Protein AF-A0A8J4IBC0-F1 (afdb_monomer)

InterPro domains:
  IPR013907 Sds3-like [PF08598] (15-135)
  IPR013907 Sds3-like [PTHR21964] (1-247)
  IPR013907 Sds3-like [SM01401] (14-182)

pLDDT: mean 79.48, std 21.67, range [31.12, 98.5]

Sequence (247 aa):
EMDDEDCERRRMECLDEMSNLEKQFTDLKDQLYKERLSQVDAKLQEVIAGKAPEYLEPLAALQENMQIRTKVAGIYRELCLESVKNKYECEIQASRQHCESEKLLLYDTVQSELEEKIRRLEEDRHSIDITSELWNDELQSRKKRKDPFSPDKKKPVFSLTFPRPYIVYMLQDLDILEDWTTIRKLIRFLNSSCFSSLDPSSFIFCSAIITTINHDEVWFKRPDGSKSKLYISQLQKGKYSIKHNHN

Foldseek 3Di:
DDDVVVVVVVVVVVVVVVVVVVVVVVVVVVVVVVVVVVVVVVQVVCVVVVNNCVPVVVVVVVVVVVVVVVVVVVVVVVVVVVVVVVVVVVVVVVVVVVVVVVVVVVVVVVVVVVVVVVVVVVVVVVVVVVVVVVVVVVVVPDDDDDDDDDDDDDDDDPPPPDPDPDPDPDDDPVVVVVVVVVVVVVVVVVVVDDDDDDDPPDPPDFDWAFDDDDPFKTWTAGPVRDIDIDGPVCVVVVVDDDDDDDD

Organism: Spheniscus mendiculus (NCBI:txid156760)

Structure (mmCIF, N/CA/C/O backbone):
data_AF-A0A8J4IBC0-F1
#
_entry.id   AF-A0A8J4IBC0-F1
#
loop_
_atom_site.group_PDB
_atom_site.id
_atom_site.type_symbol
_atom_site.label_atom_id
_atom_site.label_alt_id
_atom_site.label_comp_id
_atom_site.label_asym_id
_atom_site.label_entity_id
_atom_site.label_seq_id
_atom_site.pdbx_PDB_ins_code
_atom_site.Cartn_x
_atom_site.Cartn_y
_atom_site.Cartn_z
_atom_site.occupancy
_atom_site.B_iso_or_equiv
_atom_site.auth_seq_id
_atom_site.auth_comp_id
_atom_site.auth_asym_id
_atom_site.auth_atom_id
_atom_site.pdbx_PDB_model_num
ATOM 1 N N . GLU A 1 1 ? -30.868 -13.276 90.275 1.00 55.88 1 GLU A N 1
ATOM 2 C CA . GLU A 1 1 ? -31.193 -14.018 89.042 1.00 55.88 1 GLU A CA 1
ATOM 3 C C . GLU A 1 1 ? -31.593 -13.003 87.990 1.00 55.88 1 GLU A C 1
ATOM 5 O O . GLU A 1 1 ? -32.222 -12.020 88.364 1.00 55.88 1 GLU A O 1
ATOM 10 N N . MET A 1 2 ? -31.137 -13.156 86.743 1.00 60.06 2 MET A N 1
ATOM 11 C CA . MET A 1 2 ? -31.718 -12.380 85.640 1.00 60.06 2 MET A CA 1
ATOM 12 C C . MET A 1 2 ? -33.166 -12.835 85.494 1.00 60.06 2 MET A C 1
ATOM 14 O O . MET A 1 2 ? -33.419 -14.036 85.558 1.00 60.06 2 MET A O 1
ATOM 18 N N . ASP A 1 3 ? -34.077 -11.885 85.354 1.00 82.44 3 ASP A N 1
ATOM 19 C CA . ASP A 1 3 ? -35.487 -12.176 85.135 1.00 82.44 3 ASP A CA 1
ATOM 20 C C . ASP A 1 3 ? -35.705 -12.628 83.671 1.00 82.44 3 ASP A C 1
ATOM 22 O O . ASP A 1 3 ? -34.927 -12.282 82.774 1.00 82.44 3 ASP A O 1
ATOM 26 N N . ASP A 1 4 ? -36.704 -13.477 83.438 1.00 84.06 4 ASP A N 1
ATOM 27 C CA . ASP A 1 4 ? -36.997 -14.059 82.124 1.00 84.06 4 ASP A CA 1
ATOM 28 C C . ASP A 1 4 ? -37.343 -12.990 81.060 1.00 84.06 4 ASP A C 1
ATOM 30 O O . ASP A 1 4 ? -36.998 -13.154 79.886 1.00 84.06 4 ASP A O 1
ATOM 34 N N . GLU A 1 5 ? -37.917 -11.849 81.455 1.00 85.62 5 GLU A N 1
ATOM 35 C CA . GLU A 1 5 ? -38.194 -10.697 80.587 1.00 85.62 5 GLU A CA 1
ATOM 36 C C . GLU A 1 5 ? -36.909 -10.069 80.029 1.00 85.62 5 GLU A C 1
ATOM 38 O O . GLU A 1 5 ? -36.875 -9.661 78.866 1.00 85.62 5 GLU A O 1
ATOM 43 N N . ASP A 1 6 ? -35.824 -10.014 80.812 1.00 89.00 6 ASP A N 1
ATOM 44 C CA . ASP A 1 6 ? -34.513 -9.539 80.341 1.00 89.00 6 ASP A CA 1
ATOM 45 C C . ASP A 1 6 ? -33.943 -10.470 79.254 1.00 89.00 6 ASP A C 1
ATOM 47 O O . ASP A 1 6 ? -33.312 -10.007 78.294 1.00 89.00 6 ASP A O 1
ATOM 51 N N . CYS A 1 7 ? -34.183 -11.781 79.372 1.00 87.69 7 CYS A N 1
ATOM 52 C CA . CYS A 1 7 ? -3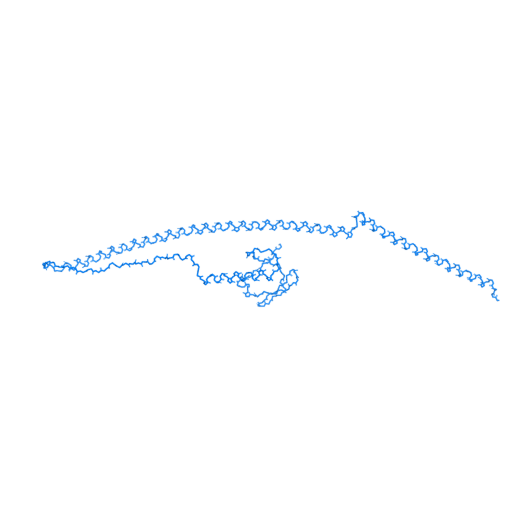3.779 -12.763 78.364 1.00 87.69 7 CYS A CA 1
ATOM 53 C C . CYS A 1 7 ? -34.613 -12.641 77.081 1.00 87.69 7 CYS A C 1
ATOM 55 O O . CYS A 1 7 ? -34.055 -12.670 75.978 1.00 87.69 7 CYS A O 1
ATOM 57 N N . GLU A 1 8 ? -35.931 -12.467 77.205 1.00 91.12 8 GLU A N 1
ATOM 58 C CA . GLU A 1 8 ? -36.820 -12.258 76.057 1.00 91.12 8 GLU A CA 1
ATOM 59 C C . GLU A 1 8 ? -36.517 -10.947 75.324 1.00 91.12 8 GLU A C 1
ATOM 61 O O . GLU A 1 8 ? -36.474 -10.932 74.089 1.00 91.12 8 GLU A O 1
ATOM 66 N N . ARG A 1 9 ? -36.205 -9.873 76.061 1.00 93.00 9 ARG A N 1
ATOM 67 C CA . ARG A 1 9 ? -35.847 -8.571 75.483 1.00 93.00 9 ARG A CA 1
ATOM 68 C C . ARG A 1 9 ? -34.599 -8.659 74.608 1.00 93.00 9 ARG A C 1
ATOM 70 O O . ARG A 1 9 ? -34.639 -8.260 73.447 1.00 93.00 9 ARG A O 1
ATOM 77 N N . ARG A 1 10 ? -33.525 -9.281 75.108 1.00 92.00 10 ARG A N 1
ATOM 78 C CA . ARG A 1 10 ? -32.271 -9.470 74.347 1.00 92.00 10 ARG A CA 1
ATOM 79 C C . ARG A 1 10 ? -32.457 -10.351 73.116 1.00 92.00 10 ARG A C 1
ATOM 81 O O . ARG A 1 10 ? -31.836 -10.118 72.080 1.00 92.00 10 ARG A O 1
ATOM 88 N N . ARG A 1 11 ? -33.318 -11.370 73.209 1.00 94.00 11 ARG A N 1
ATOM 89 C CA . ARG A 1 11 ? -33.670 -12.213 72.060 1.00 94.00 11 ARG A CA 1
ATOM 90 C C . ARG A 1 11 ? -34.398 -11.406 70.988 1.00 94.00 11 ARG A C 1
ATOM 92 O O . ARG A 1 11 ? -34.124 -11.596 69.806 1.00 94.00 11 ARG A O 1
ATOM 99 N N . MET A 1 12 ? -35.310 -10.526 71.393 1.00 94.25 12 MET A N 1
ATOM 100 C CA . MET A 1 12 ? -36.051 -9.669 70.472 1.00 94.25 12 MET A CA 1
ATOM 101 C C . MET A 1 12 ? -35.144 -8.630 69.801 1.00 94.25 12 MET A C 1
ATOM 103 O O . MET A 1 12 ? -35.218 -8.482 68.586 1.00 94.25 12 MET A O 1
ATOM 107 N N . GLU A 1 13 ? -34.235 -8.000 70.549 1.00 94.81 13 GLU A N 1
ATOM 108 C CA . GLU A 1 13 ? -33.220 -7.078 70.011 1.00 94.81 13 GLU A CA 1
ATOM 109 C C . GLU A 1 13 ? -32.330 -7.761 68.959 1.00 94.81 13 GLU A C 1
ATOM 111 O O . GLU A 1 13 ? -32.160 -7.244 67.858 1.00 94.81 13 GLU A O 1
ATOM 116 N N . CYS A 1 14 ? -31.837 -8.972 69.243 1.00 94.50 14 CYS A N 1
ATOM 117 C CA . CYS A 1 14 ? -31.013 -9.731 68.297 1.00 94.50 14 CYS A CA 1
ATOM 118 C C . CYS A 1 14 ? -31.769 -10.101 67.005 1.00 94.50 14 CYS A C 1
ATOM 120 O O . CYS A 1 14 ? -31.201 -10.055 65.911 1.00 94.50 14 CYS A O 1
ATOM 122 N N . LEU A 1 15 ? -33.055 -10.456 67.111 1.00 95.94 15 LEU A N 1
ATOM 123 C CA . LEU A 1 15 ? -33.898 -10.735 65.945 1.00 95.94 15 LEU A CA 1
ATOM 124 C C . LEU A 1 15 ? -34.164 -9.475 65.112 1.00 95.94 15 LEU A C 1
ATOM 126 O O . LEU A 1 15 ? -34.165 -9.556 63.884 1.00 95.94 15 LEU A O 1
ATOM 130 N N . ASP A 1 16 ? -34.365 -8.326 65.758 1.00 97.12 16 ASP A N 1
ATOM 131 C CA . ASP A 1 16 ? -34.580 -7.053 65.066 1.00 97.12 16 ASP A CA 1
ATOM 132 C C . ASP A 1 16 ? -33.309 -6.578 64.344 1.00 97.12 16 ASP A C 1
ATOM 134 O O . ASP A 1 16 ? -33.364 -6.169 63.184 1.00 97.12 16 ASP A O 1
ATOM 138 N N . GLU A 1 17 ? -32.135 -6.731 64.966 1.00 97.06 17 GLU A N 1
ATOM 139 C CA . GLU A 1 17 ? -30.840 -6.478 64.321 1.00 97.06 17 GLU A CA 1
ATOM 140 C C . GLU A 1 17 ? -30.622 -7.367 63.089 1.00 97.06 17 GLU A C 1
ATOM 142 O O . GLU A 1 17 ? -30.235 -6.867 62.029 1.00 97.06 17 GLU A O 1
ATOM 147 N N . MET A 1 18 ? -30.913 -8.669 63.194 1.00 96.44 18 MET A N 1
ATOM 148 C CA . MET A 1 18 ? -30.817 -9.596 62.059 1.00 96.44 18 MET A CA 1
ATOM 149 C C . MET A 1 18 ? -31.779 -9.224 60.928 1.00 96.44 18 MET A C 1
ATOM 151 O O . MET A 1 18 ? -31.36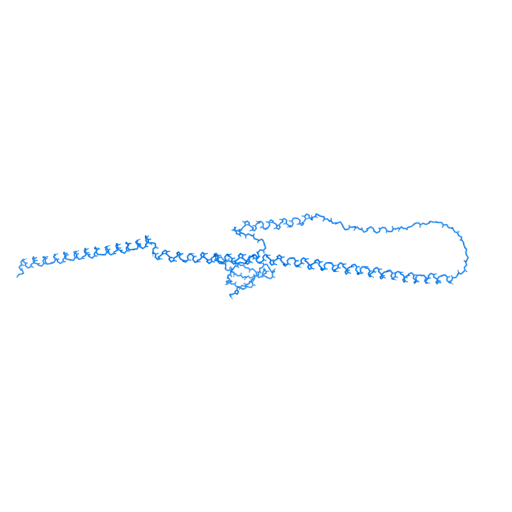6 -9.160 59.772 1.00 96.44 18 MET A O 1
ATOM 155 N N . SER A 1 19 ? -33.032 -8.904 61.254 1.00 97.19 19 SER A N 1
ATOM 156 C CA . SER A 1 19 ? -34.033 -8.439 60.284 1.00 97.19 19 SER A CA 1
ATOM 157 C C . SER A 1 19 ? -33.588 -7.149 59.578 1.00 97.19 19 SER A C 1
ATOM 159 O O . SER A 1 19 ? -33.670 -7.024 58.351 1.00 97.19 19 SER A O 1
ATOM 161 N N . ASN A 1 20 ? -33.031 -6.197 60.332 1.00 97.81 20 ASN A N 1
ATOM 162 C CA . ASN A 1 20 ? -32.496 -4.952 59.784 1.00 97.81 20 ASN A CA 1
ATOM 163 C C . ASN A 1 20 ? -31.290 -5.189 58.863 1.00 97.81 20 ASN A C 1
ATOM 165 O O . ASN A 1 20 ? -31.169 -4.514 57.836 1.00 97.81 20 ASN A O 1
ATOM 169 N N . LEU A 1 21 ? -30.408 -6.136 59.195 1.00 97.50 21 LEU A N 1
ATOM 170 C CA . LEU A 1 21 ? -29.289 -6.526 58.334 1.00 97.50 21 LEU A CA 1
ATOM 171 C C . LEU A 1 21 ? -29.771 -7.201 57.048 1.00 97.50 21 LEU A C 1
ATOM 173 O O . LEU A 1 21 ? -29.322 -6.827 55.965 1.00 97.50 21 LEU A O 1
ATOM 177 N N . GLU A 1 22 ? -30.703 -8.149 57.140 1.00 97.88 22 GLU A N 1
ATOM 178 C CA . GLU A 1 22 ? -31.288 -8.815 55.969 1.00 97.88 22 GLU A CA 1
ATOM 179 C C . GLU A 1 22 ? -31.914 -7.803 55.008 1.00 97.88 22 GLU A C 1
ATOM 181 O O . GLU A 1 22 ? -31.662 -7.861 53.800 1.00 97.88 22 GLU A O 1
ATOM 186 N N . LYS A 1 23 ? -32.643 -6.819 55.546 1.00 98.06 23 LYS A N 1
ATOM 187 C CA . LYS A 1 23 ? -33.231 -5.734 54.759 1.00 98.06 23 LYS A CA 1
ATOM 188 C C . LYS A 1 23 ? -32.170 -4.881 54.055 1.00 98.06 23 LYS A C 1
ATOM 190 O O . LYS A 1 23 ? -32.283 -4.624 52.856 1.00 98.06 23 LYS A O 1
ATOM 195 N N . GLN A 1 24 ? -31.105 -4.495 54.758 1.00 98.25 24 GLN A N 1
ATOM 196 C CA . GLN A 1 24 ? -29.994 -3.753 54.149 1.00 98.25 24 GLN A CA 1
ATOM 197 C C . GLN A 1 24 ? -29.314 -4.555 53.033 1.00 98.25 24 GLN A C 1
ATOM 199 O O . GLN A 1 24 ? -29.007 -4.005 51.976 1.00 98.25 24 GLN A O 1
ATOM 204 N N . PHE A 1 25 ? -29.124 -5.863 53.222 1.00 98.38 25 PHE A N 1
ATOM 205 C CA . PHE A 1 25 ? -28.588 -6.740 52.180 1.00 98.38 25 PHE A CA 1
ATOM 206 C C . PHE A 1 25 ? -29.508 -6.823 50.960 1.00 98.38 25 PHE A C 1
ATOM 208 O O . PHE A 1 25 ? -29.017 -6.826 49.827 1.00 98.38 25 PHE A O 1
ATOM 215 N N . THR A 1 26 ? -30.828 -6.891 51.159 1.00 98.00 26 THR A N 1
ATOM 216 C CA . THR A 1 26 ? -31.776 -6.879 50.039 1.00 98.00 26 THR A CA 1
ATOM 217 C C . THR A 1 26 ? -31.760 -5.552 49.295 1.00 98.00 26 THR A C 1
ATOM 219 O O . THR A 1 26 ? -31.677 -5.568 48.068 1.00 98.00 26 THR A O 1
ATOM 222 N N . ASP A 1 27 ? -31.725 -4.429 50.013 1.00 98.38 27 ASP A N 1
ATOM 223 C CA . ASP A 1 27 ? -31.706 -3.094 49.413 1.00 98.38 27 ASP A CA 1
ATOM 224 C C . ASP A 1 27 ? -30.417 -2.866 48.6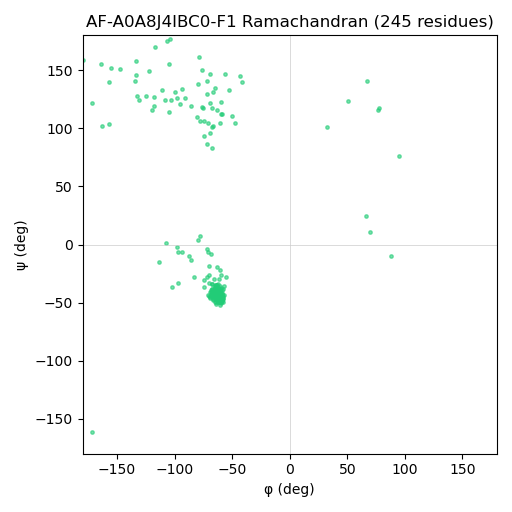02 1.00 98.38 27 ASP A C 1
ATOM 226 O O . ASP A 1 27 ? -30.468 -2.419 47.453 1.00 98.38 27 ASP A O 1
ATOM 230 N N . LEU A 1 28 ? -29.260 -3.257 49.151 1.00 98.44 28 LEU A N 1
ATOM 231 C CA . LEU A 1 28 ? -27.964 -3.169 48.464 1.00 98.44 28 LEU A CA 1
ATOM 232 C C . LEU A 1 28 ? -27.910 -4.039 47.206 1.00 98.44 28 LEU A C 1
ATOM 234 O O . LEU A 1 28 ? -27.408 -3.616 46.164 1.00 98.44 28 LEU A O 1
ATOM 238 N N . LYS A 1 29 ? -28.434 -5.262 47.290 1.00 98.31 29 LYS A N 1
ATOM 239 C CA . LYS A 1 29 ? -28.512 -6.182 46.153 1.00 98.31 29 LYS A CA 1
ATOM 240 C C . LYS A 1 29 ? -29.393 -5.606 45.042 1.00 98.31 29 LYS A C 1
ATOM 242 O O . LYS A 1 29 ? -28.994 -5.631 43.878 1.00 98.31 29 LYS A O 1
ATOM 247 N N . ASP A 1 30 ? -30.555 -5.061 45.386 1.00 98.31 30 ASP A N 1
ATOM 248 C CA . ASP A 1 30 ? -31.466 -4.454 44.415 1.00 98.31 30 ASP A CA 1
ATOM 249 C C . ASP A 1 30 ? -30.854 -3.209 43.767 1.00 98.31 30 ASP A C 1
ATOM 251 O O . ASP A 1 30 ? -31.002 -3.001 42.559 1.00 98.31 30 ASP A O 1
ATOM 255 N N . GLN A 1 31 ? -30.123 -2.403 44.541 1.00 98.38 31 GLN A N 1
ATOM 256 C CA . GLN A 1 31 ? -29.376 -1.267 44.011 1.00 98.38 31 GLN A CA 1
ATOM 257 C C . GLN A 1 31 ? -28.298 -1.715 43.016 1.00 98.38 31 GLN A C 1
ATOM 259 O O . GLN A 1 31 ? -28.245 -1.188 41.904 1.00 98.38 31 GLN A O 1
ATOM 264 N N . LEU A 1 32 ? -27.504 -2.734 43.360 1.00 98.38 32 LEU A N 1
ATOM 265 C CA . LEU A 1 32 ? -26.473 -3.285 42.477 1.00 98.38 32 LEU A CA 1
ATOM 266 C C . LEU A 1 32 ? -27.064 -3.775 41.146 1.00 98.38 32 LEU A C 1
ATOM 268 O O . LEU A 1 32 ? -26.512 -3.495 40.079 1.00 98.38 32 LEU A O 1
ATOM 272 N N . TYR A 1 33 ? -28.198 -4.482 41.186 1.00 98.25 33 TYR A N 1
ATOM 273 C CA . TYR A 1 33 ? -28.862 -4.949 39.967 1.00 98.25 33 TYR A CA 1
ATOM 274 C C . TYR A 1 33 ? -29.416 -3.799 39.125 1.00 98.25 33 TYR A C 1
ATOM 276 O O . TYR A 1 33 ? -29.252 -3.818 37.904 1.00 98.25 33 TYR A O 1
ATOM 284 N N . LYS A 1 34 ? -30.026 -2.783 39.749 1.00 98.38 34 LYS A N 1
ATOM 285 C CA . LYS A 1 34 ? -30.517 -1.589 39.040 1.00 98.38 34 LYS A CA 1
ATOM 286 C C . LYS A 1 34 ? -29.381 -0.824 38.367 1.00 98.38 34 LYS A C 1
ATOM 288 O O . LYS A 1 34 ? -29.502 -0.462 37.199 1.00 98.38 34 LYS A O 1
ATOM 293 N N . GLU A 1 35 ? -28.268 -0.617 39.068 1.00 98.50 35 GLU A N 1
ATOM 294 C CA . GLU A 1 35 ? -27.083 0.032 38.502 1.00 98.50 35 GLU A CA 1
ATOM 295 C C . GLU A 1 35 ? -26.501 -0.788 37.351 1.00 98.50 35 GLU A C 1
ATOM 297 O O . GLU A 1 35 ? -26.189 -0.237 36.292 1.00 98.50 35 GLU A O 1
ATOM 302 N N . ARG A 1 36 ? -26.413 -2.114 37.509 1.00 98.38 36 ARG A N 1
ATOM 303 C CA . ARG A 1 36 ? -25.902 -2.984 36.450 1.00 98.38 36 ARG A CA 1
ATOM 304 C C . ARG A 1 36 ? -26.791 -2.973 35.210 1.00 98.38 36 ARG A C 1
ATOM 306 O O . ARG A 1 36 ? -26.262 -2.915 34.102 1.00 98.38 36 ARG A O 1
ATOM 313 N N . LEU A 1 37 ? -28.109 -3.017 35.391 1.00 98.44 37 LEU A N 1
ATOM 314 C CA . LEU A 1 37 ? -29.066 -2.940 34.291 1.00 98.44 37 LEU A CA 1
ATOM 315 C C . LEU A 1 37 ? -28.950 -1.594 33.568 1.00 98.44 37 LEU A C 1
ATOM 317 O O . LEU A 1 37 ? -28.804 -1.575 32.352 1.00 98.44 37 LEU A O 1
ATOM 321 N N . SER A 1 38 ? -28.877 -0.491 34.318 1.00 98.38 38 SER A N 1
ATOM 322 C CA . SER A 1 38 ? -28.702 0.860 33.769 1.00 98.38 38 SER A CA 1
ATOM 323 C C . SER A 1 38 ? -27.422 1.003 32.934 1.00 98.38 38 SER A C 1
ATOM 325 O O . SER A 1 38 ? -27.451 1.564 31.841 1.00 98.38 38 SER A O 1
ATOM 327 N N . GLN A 1 39 ? -26.298 0.433 33.389 1.00 98.19 39 GLN A N 1
ATOM 328 C CA . GLN A 1 39 ? -25.051 0.415 32.610 1.00 98.19 39 GLN A CA 1
ATOM 329 C C . GLN A 1 39 ? -25.201 -0.342 31.284 1.00 98.19 39 GLN A C 1
ATOM 331 O O . GLN A 1 39 ? -24.662 0.085 30.261 1.00 98.19 39 GLN A O 1
ATOM 336 N N . VAL A 1 40 ? -25.897 -1.483 31.301 1.00 97.62 40 VAL A N 1
ATOM 337 C CA . VAL A 1 40 ? -26.132 -2.289 30.095 1.00 97.62 40 VAL A CA 1
ATOM 338 C C . VAL A 1 40 ? -27.077 -1.564 29.143 1.00 97.62 40 VAL A C 1
ATOM 340 O O . VAL A 1 40 ? -26.774 -1.482 27.954 1.00 97.62 40 VAL A O 1
ATOM 343 N N . ASP A 1 41 ? -28.164 -0.989 29.655 1.00 97.88 41 ASP A N 1
ATOM 344 C CA . ASP A 1 41 ? -29.113 -0.215 28.857 1.00 97.88 41 ASP A CA 1
ATOM 345 C C . ASP A 1 41 ? -28.442 1.007 28.224 1.00 97.88 41 ASP A C 1
ATOM 347 O O . ASP A 1 41 ? -28.639 1.257 27.037 1.00 97.88 41 ASP A O 1
ATOM 351 N N . ALA A 1 42 ? -27.583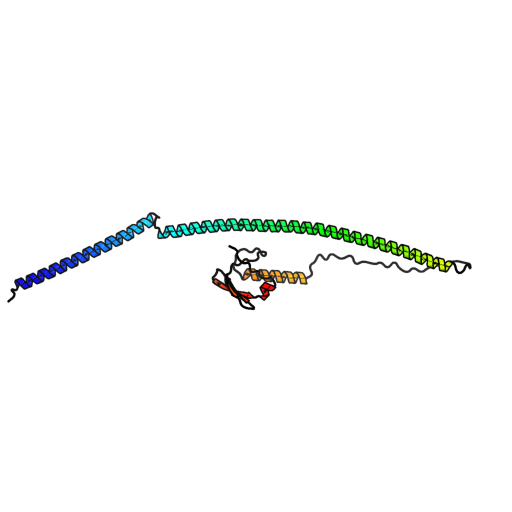 1.725 28.957 1.00 96.88 42 ALA A N 1
ATOM 352 C CA . ALA A 1 42 ? -26.821 2.849 28.413 1.00 96.88 42 ALA A CA 1
ATOM 353 C C . ALA A 1 42 ? -25.934 2.423 27.231 1.00 96.88 42 ALA A C 1
ATOM 355 O O . ALA A 1 42 ? -26.013 3.020 26.156 1.00 96.88 42 ALA A O 1
ATOM 356 N N . LYS A 1 43 ? -25.164 1.336 27.383 1.00 95.81 43 LYS A N 1
ATOM 357 C CA . LYS A 1 43 ? -24.349 0.784 26.286 1.00 95.81 43 LYS A CA 1
ATOM 358 C C . LYS A 1 43 ? -25.199 0.313 25.108 1.00 95.81 43 LYS A C 1
ATOM 360 O O . LYS A 1 43 ? -24.833 0.525 23.955 1.00 95.81 43 LYS A O 1
ATOM 365 N N . LEU A 1 44 ? -26.347 -0.308 25.376 1.00 96.56 44 LEU A N 1
ATOM 366 C CA . LEU A 1 44 ? -27.275 -0.727 24.330 1.00 96.56 44 LEU A CA 1
ATOM 367 C C . LEU A 1 44 ? -27.802 0.483 23.545 1.00 96.56 44 LEU A C 1
ATOM 369 O O . LEU A 1 44 ? -27.853 0.431 22.317 1.00 96.56 44 LEU A O 1
ATOM 373 N N . GLN A 1 45 ? -28.132 1.585 24.225 1.00 97.56 45 GLN A N 1
ATOM 374 C CA . GLN A 1 45 ? -28.550 2.825 23.566 1.00 97.56 45 GLN A CA 1
ATOM 375 C C . GLN A 1 45 ? -27.429 3.445 22.727 1.00 97.56 45 GLN A C 1
ATOM 377 O O . GLN A 1 45 ? -27.699 3.914 21.623 1.00 97.56 45 GLN A O 1
ATOM 382 N N . GLU A 1 46 ? -26.175 3.413 23.185 1.00 97.00 46 GLU A N 1
ATOM 383 C CA . GLU A 1 46 ? -25.025 3.867 22.387 1.00 97.00 46 GLU A CA 1
ATOM 384 C C . GLU A 1 46 ? -24.867 3.057 21.093 1.00 97.00 46 GLU A C 1
ATOM 386 O O . GLU A 1 46 ? -24.626 3.632 20.027 1.00 97.00 46 GLU A O 1
ATOM 391 N N . VAL A 1 47 ? -25.058 1.736 21.163 1.00 96.12 47 VAL A N 1
ATOM 392 C CA . VAL A 1 47 ? -25.023 0.848 19.991 1.00 96.12 47 VAL A CA 1
ATOM 393 C C . VAL A 1 47 ? -26.193 1.131 19.046 1.00 96.12 47 VAL A C 1
ATOM 395 O O . VAL A 1 47 ? -25.969 1.299 17.849 1.00 96.12 47 VAL A O 1
ATOM 398 N N . ILE A 1 48 ? -27.424 1.242 19.560 1.00 96.06 48 ILE A N 1
ATOM 399 C CA . ILE A 1 48 ? -28.620 1.552 18.752 1.00 96.06 48 ILE A CA 1
ATOM 400 C C . ILE A 1 48 ? -28.485 2.920 18.075 1.00 96.06 48 ILE A C 1
ATOM 402 O O . ILE A 1 48 ? -28.825 3.070 16.902 1.00 96.06 48 ILE A O 1
ATOM 406 N N . ALA A 1 49 ? -27.951 3.912 18.788 1.00 96.25 49 ALA A N 1
ATOM 407 C CA . ALA A 1 49 ? -27.686 5.240 18.246 1.00 96.25 49 ALA A CA 1
ATOM 408 C C . ALA A 1 49 ? -26.511 5.267 17.251 1.00 96.25 49 ALA A C 1
ATOM 410 O O . ALA A 1 49 ? -26.246 6.318 16.664 1.00 96.25 49 ALA A O 1
ATOM 411 N N . GLY A 1 50 ? -25.787 4.154 17.078 1.00 94.00 50 GLY A N 1
ATOM 412 C CA . GLY A 1 50 ? -24.613 4.063 16.211 1.00 94.00 50 GLY A CA 1
ATOM 413 C C . GLY A 1 50 ? -23.430 4.900 16.701 1.00 94.00 50 GLY A C 1
ATOM 414 O O . GLY A 1 50 ? -22.602 5.315 15.896 1.00 94.00 50 GLY A O 1
ATOM 415 N N . LYS A 1 51 ? -23.369 5.189 18.006 1.00 94.38 51 LYS A N 1
ATOM 416 C CA . LYS A 1 51 ? -22.339 6.022 18.649 1.00 94.38 51 LYS A CA 1
ATOM 417 C C . LYS A 1 51 ? -21.355 5.218 19.494 1.00 94.38 51 LYS A C 1
ATOM 419 O O . LYS A 1 51 ? -20.470 5.812 20.097 1.00 94.38 51 LYS A O 1
ATOM 424 N N . ALA A 1 52 ? -21.509 3.895 19.533 1.00 96.06 52 ALA A N 1
ATOM 425 C CA . ALA A 1 52 ? -20.642 3.008 20.294 1.00 96.06 52 ALA A CA 1
ATOM 426 C C . ALA A 1 52 ? -19.177 3.123 19.812 1.00 96.06 52 ALA A C 1
ATOM 428 O O . ALA A 1 52 ? -18.867 2.729 18.677 1.00 96.06 52 ALA A O 1
ATOM 429 N N . PRO A 1 53 ? -18.269 3.665 20.644 1.00 93.25 53 PRO A N 1
ATOM 430 C CA . PRO A 1 53 ? -16.895 3.955 20.241 1.00 93.25 53 PRO A CA 1
ATOM 431 C C . PRO A 1 53 ? -16.110 2.679 19.930 1.00 93.25 53 PRO A C 1
ATOM 433 O O . PRO A 1 53 ? -15.273 2.693 19.027 1.00 93.25 53 PRO A O 1
ATOM 436 N N . GLU A 1 54 ? -16.446 1.557 20.584 1.00 93.19 54 GLU A N 1
ATOM 437 C CA . GLU A 1 54 ? -15.773 0.272 20.370 1.00 93.19 54 GLU A CA 1
ATOM 438 C C . GLU A 1 54 ? -15.895 -0.233 18.919 1.00 93.19 54 GLU A C 1
ATOM 440 O O . GLU A 1 54 ? -15.069 -1.027 18.471 1.00 93.19 54 GLU A O 1
ATOM 445 N N . TYR A 1 55 ? -16.895 0.243 18.167 1.00 94.19 55 TYR A N 1
ATOM 446 C CA . TYR A 1 55 ? -17.075 -0.069 16.746 1.00 94.19 55 TYR A CA 1
ATOM 447 C C . TYR A 1 55 ? -16.620 1.061 15.822 1.00 94.19 55 TYR A C 1
ATOM 449 O O . TYR A 1 55 ? -16.078 0.795 14.746 1.00 94.19 55 TYR A O 1
ATOM 457 N N . LEU A 1 56 ? -16.835 2.317 16.223 1.00 96.56 56 LEU A N 1
ATOM 458 C CA . LEU A 1 56 ? -16.505 3.475 15.394 1.00 96.56 56 LEU A CA 1
ATOM 459 C C . LEU A 1 56 ? -14.996 3.668 15.220 1.00 96.56 56 LEU A C 1
ATOM 461 O O . LEU A 1 56 ? -14.563 3.986 14.114 1.00 96.56 56 LEU A O 1
ATOM 465 N N . GLU A 1 57 ? -14.191 3.440 16.260 1.00 96.56 57 GLU A N 1
ATOM 466 C CA . GLU A 1 57 ? -12.733 3.583 16.163 1.00 96.56 57 GLU A CA 1
ATOM 467 C C . GLU A 1 57 ? -12.109 2.573 15.178 1.00 96.56 57 GLU A C 1
ATOM 469 O O . GLU A 1 57 ? -11.422 3.007 14.243 1.00 96.56 57 GLU A O 1
ATOM 474 N N . PRO A 1 58 ? -12.383 1.251 15.272 1.00 97.81 58 PRO A N 1
ATOM 475 C CA . PRO A 1 58 ? -11.911 0.300 14.265 1.00 97.81 58 PRO A CA 1
ATOM 476 C C . PRO A 1 58 ? -12.438 0.595 12.859 1.00 97.81 58 PRO A C 1
ATOM 478 O O . PRO A 1 58 ? -11.717 0.396 11.878 1.00 97.81 58 PRO A O 1
ATOM 481 N N . LEU A 1 59 ? -13.681 1.077 12.741 1.00 96.88 59 LEU A N 1
ATOM 482 C CA . LEU A 1 59 ? -14.261 1.446 11.452 1.00 96.88 59 LEU A CA 1
ATOM 483 C C . LEU A 1 59 ? -13.517 2.627 10.818 1.00 96.88 59 LEU A C 1
ATOM 485 O O . LEU A 1 59 ? -13.182 2.558 9.634 1.00 96.88 59 LEU A O 1
ATOM 489 N N . ALA A 1 60 ? -13.219 3.675 11.588 1.00 97.38 60 ALA A N 1
ATOM 490 C CA . ALA A 1 60 ? -12.459 4.830 11.117 1.00 97.38 60 ALA A CA 1
ATOM 491 C C . ALA A 1 60 ? -11.052 4.420 10.655 1.00 97.38 60 ALA A C 1
ATOM 493 O O . ALA A 1 60 ? -10.640 4.763 9.544 1.00 97.38 60 ALA A O 1
ATOM 494 N N . ALA A 1 61 ? -10.357 3.592 11.442 1.00 97.69 61 ALA A N 1
ATOM 495 C CA . ALA A 1 61 ? -9.049 3.056 11.069 1.00 97.69 61 ALA A CA 1
ATOM 496 C C . ALA A 1 61 ? -9.112 2.199 9.790 1.00 97.69 61 ALA A C 1
ATOM 498 O O . ALA A 1 61 ? -8.228 2.259 8.931 1.00 97.69 61 ALA A O 1
ATOM 499 N N . LEU A 1 62 ? -10.163 1.391 9.618 1.00 98.06 62 LEU A N 1
ATOM 500 C CA . LEU A 1 62 ? -10.348 0.593 8.406 1.00 98.06 62 LEU A CA 1
ATOM 501 C C . LEU A 1 62 ? -10.621 1.473 7.176 1.00 98.06 62 LEU A C 1
ATOM 503 O O . LEU A 1 62 ? -10.078 1.207 6.099 1.00 98.06 62 LEU A O 1
ATOM 507 N N . GLN A 1 63 ? -11.432 2.521 7.333 1.00 98.12 63 GLN A N 1
ATOM 508 C CA . GLN A 1 63 ? -11.713 3.498 6.281 1.00 98.12 63 GLN A CA 1
ATOM 509 C C . GLN A 1 63 ? -10.446 4.248 5.860 1.00 98.12 63 GLN A C 1
ATOM 511 O O . GLN A 1 63 ? -10.184 4.376 4.663 1.00 98.12 63 GLN A O 1
ATOM 516 N N . GLU A 1 64 ? -9.620 4.672 6.816 1.00 98.25 64 GLU A N 1
ATOM 517 C CA . GLU A 1 64 ? -8.322 5.288 6.539 1.00 98.25 64 GLU A CA 1
ATOM 518 C C . GLU A 1 64 ? -7.408 4.329 5.760 1.00 98.25 64 GLU A C 1
ATOM 520 O O . GLU A 1 64 ? -6.894 4.674 4.693 1.00 98.25 64 GLU A O 1
ATOM 525 N N . ASN A 1 65 ? -7.287 3.078 6.211 1.00 98.25 65 ASN A N 1
ATOM 526 C CA . ASN A 1 65 ? -6.496 2.056 5.521 1.00 98.25 65 ASN A CA 1
ATOM 527 C C . ASN A 1 65 ? -6.982 1.792 4.088 1.00 98.25 65 ASN A C 1
ATOM 529 O O . ASN A 1 65 ? -6.180 1.561 3.179 1.00 98.25 65 ASN A O 1
ATOM 533 N N . MET A 1 66 ? -8.294 1.817 3.856 1.00 97.75 66 MET A N 1
ATOM 534 C CA . MET A 1 66 ? -8.860 1.715 2.511 1.00 97.75 66 MET A CA 1
ATOM 535 C C . MET A 1 66 ? -8.442 2.904 1.636 1.00 97.75 66 MET A C 1
ATOM 537 O O . MET A 1 66 ? -8.029 2.704 0.489 1.00 97.75 66 MET A O 1
ATOM 541 N N . GLN A 1 67 ? -8.499 4.128 2.166 1.00 98.31 67 GLN A N 1
ATOM 542 C CA . GLN A 1 67 ? -8.071 5.325 1.439 1.00 98.31 67 GLN A CA 1
ATOM 543 C C . GLN A 1 67 ? -6.579 5.278 1.105 1.00 98.31 67 GLN A C 1
ATOM 545 O O . GLN A 1 67 ? -6.203 5.551 -0.036 1.00 98.31 67 GLN A O 1
ATOM 550 N N . ILE A 1 68 ? -5.733 4.880 2.061 1.00 98.06 68 ILE A N 1
ATOM 551 C CA . ILE A 1 68 ? -4.290 4.719 1.845 1.00 98.06 68 ILE A CA 1
ATOM 552 C C . ILE A 1 68 ? -4.037 3.685 0.748 1.00 98.06 68 ILE A C 1
ATOM 554 O O . ILE A 1 68 ? -3.335 3.986 -0.217 1.00 98.06 68 ILE A O 1
ATOM 558 N N . ARG A 1 69 ? -4.656 2.498 0.827 1.00 97.88 69 ARG A N 1
ATOM 559 C CA . ARG A 1 69 ? -4.495 1.453 -0.200 1.00 97.88 69 ARG A CA 1
ATOM 560 C C . ARG A 1 69 ? -4.922 1.925 -1.586 1.00 97.88 69 ARG A C 1
ATOM 562 O O . ARG A 1 69 ? -4.234 1.632 -2.558 1.00 97.88 69 ARG A O 1
ATOM 569 N N . THR A 1 70 ? -6.005 2.691 -1.673 1.00 97.94 70 THR A N 1
ATOM 570 C CA . THR A 1 70 ? -6.488 3.247 -2.946 1.00 97.94 70 THR A CA 1
ATOM 571 C C . THR A 1 70 ? -5.496 4.256 -3.526 1.00 97.94 70 THR A C 1
ATOM 573 O O . THR A 1 70 ? -5.169 4.182 -4.709 1.00 97.94 70 THR A O 1
ATOM 576 N N . LYS A 1 71 ? -4.957 5.156 -2.692 1.00 98.19 71 LYS A N 1
ATOM 577 C CA . LYS A 1 71 ? -3.935 6.132 -3.107 1.00 98.19 71 LYS A CA 1
ATOM 578 C C . LYS A 1 71 ? -2.656 5.440 -3.577 1.00 98.19 71 LYS A C 1
ATOM 580 O O . LYS A 1 71 ? -2.161 5.745 -4.656 1.00 98.19 71 LYS A O 1
ATOM 585 N N . VAL A 1 72 ? -2.157 4.475 -2.803 1.00 98.25 72 VAL A N 1
ATOM 586 C CA . VAL A 1 72 ? -0.951 3.703 -3.146 1.00 98.25 72 VAL A CA 1
ATOM 587 C C . VAL A 1 72 ? -1.146 2.940 -4.456 1.00 98.25 72 VAL A C 1
ATOM 589 O O . VAL A 1 72 ? -0.266 2.975 -5.311 1.00 98.25 72 VAL A O 1
ATOM 592 N N . ALA A 1 73 ? -2.302 2.300 -4.652 1.00 96.38 73 ALA A N 1
ATOM 593 C CA . ALA A 1 73 ? -2.614 1.613 -5.903 1.00 96.38 73 ALA A CA 1
ATOM 594 C C . ALA A 1 73 ? -2.663 2.576 -7.105 1.00 96.38 73 ALA A C 1
ATOM 596 O O . ALA A 1 73 ? -2.200 2.218 -8.188 1.00 96.38 73 ALA A O 1
ATOM 597 N N . GLY A 1 74 ? -3.177 3.797 -6.914 1.00 97.88 74 GLY A N 1
ATOM 598 C CA . GLY A 1 74 ? -3.161 4.855 -7.929 1.00 97.88 74 GLY A CA 1
ATOM 599 C C . GLY A 1 74 ? -1.741 5.247 -8.342 1.00 97.88 74 GLY A C 1
ATOM 600 O O . GLY A 1 74 ? -1.403 5.158 -9.520 1.00 97.88 74 GLY A O 1
ATOM 601 N N . ILE A 1 75 ? -0.885 5.566 -7.366 1.00 97.81 75 ILE A N 1
ATOM 602 C CA . ILE A 1 75 ? 0.528 5.911 -7.607 1.00 97.81 75 ILE A CA 1
ATOM 603 C C . ILE A 1 75 ? 1.258 4.750 -8.291 1.00 97.81 75 ILE A C 1
ATOM 605 O O . ILE A 1 75 ? 2.003 4.946 -9.248 1.00 97.81 75 ILE A O 1
ATOM 609 N N . TYR A 1 76 ? 1.029 3.518 -7.830 1.00 97.56 76 TYR A N 1
ATOM 610 C CA . TYR A 1 76 ? 1.652 2.338 -8.420 1.00 97.56 76 TYR A CA 1
ATOM 611 C C . TYR A 1 76 ? 1.265 2.165 -9.892 1.00 97.56 76 TYR A C 1
ATOM 613 O O . TYR A 1 76 ? 2.129 1.926 -10.735 1.00 97.56 76 TYR A O 1
ATOM 621 N N . ARG A 1 77 ? -0.019 2.349 -10.224 1.00 97.88 77 ARG A N 1
ATOM 622 C CA . ARG A 1 77 ? -0.500 2.320 -11.609 1.00 97.88 77 ARG A CA 1
ATOM 623 C C . ARG A 1 77 ? 0.208 3.366 -12.471 1.00 97.88 77 ARG A C 1
ATOM 625 O O . ARG A 1 77 ? 0.620 3.035 -13.580 1.00 97.88 77 ARG A O 1
ATOM 632 N N . GLU A 1 78 ? 0.341 4.596 -11.985 1.00 98.06 78 GLU A N 1
ATOM 633 C CA . GLU A 1 78 ? 1.030 5.675 -12.706 1.00 98.06 78 GLU A CA 1
ATOM 634 C C . GLU A 1 78 ? 2.501 5.330 -12.962 1.00 98.06 78 GLU A C 1
ATOM 636 O O . GLU A 1 78 ? 2.961 5.416 -14.099 1.00 98.06 78 GLU A O 1
ATOM 641 N N . LEU A 1 79 ? 3.213 4.835 -11.945 1.00 97.62 79 LEU A N 1
ATOM 642 C CA . LEU A 1 79 ? 4.606 4.402 -12.084 1.00 97.62 79 LEU A CA 1
ATOM 643 C C . LEU A 1 79 ? 4.766 3.247 -13.079 1.00 97.62 79 LEU A C 1
ATOM 645 O O . LEU A 1 79 ? 5.724 3.227 -13.853 1.00 97.62 79 LEU A O 1
ATOM 649 N N . CYS A 1 80 ? 3.837 2.290 -13.089 1.00 97.00 80 CYS A N 1
ATOM 650 C CA . CYS A 1 80 ? 3.844 1.209 -14.072 1.00 97.00 80 CYS A CA 1
ATOM 651 C C . CYS A 1 80 ? 3.654 1.737 -15.497 1.00 97.00 80 CYS A C 1
ATOM 653 O O . CYS A 1 80 ? 4.381 1.319 -16.398 1.00 97.00 80 CYS A O 1
ATOM 655 N N . LEU A 1 81 ? 2.711 2.661 -15.703 1.00 97.62 81 LEU A N 1
ATOM 656 C CA . LEU A 1 81 ? 2.479 3.271 -17.013 1.00 97.62 81 LEU A CA 1
ATOM 657 C C . LEU A 1 81 ? 3.707 4.048 -17.492 1.00 97.62 81 LEU A C 1
ATOM 659 O O . LEU A 1 81 ? 4.137 3.858 -18.630 1.00 97.62 81 LEU A O 1
ATOM 663 N N . GLU A 1 82 ? 4.314 4.848 -16.616 1.00 98.31 82 GLU A N 1
ATOM 664 C CA . GLU A 1 82 ? 5.519 5.607 -16.952 1.00 98.31 82 GLU A CA 1
ATOM 665 C C . GLU A 1 82 ? 6.702 4.676 -17.250 1.00 98.31 82 GLU A C 1
ATOM 667 O O . GLU A 1 82 ? 7.448 4.886 -18.203 1.00 98.31 82 GLU A O 1
ATOM 672 N N . SER A 1 83 ? 6.845 3.578 -16.501 1.00 97.88 83 SER A N 1
ATOM 673 C CA . SER A 1 83 ? 7.878 2.576 -16.774 1.00 97.88 83 SER A CA 1
ATOM 674 C C . SER A 1 83 ? 7.708 1.921 -18.147 1.00 97.88 83 SER A C 1
ATOM 676 O O . SER A 1 83 ? 8.698 1.739 -18.859 1.00 97.88 83 SER A O 1
ATOM 678 N N . VAL A 1 84 ? 6.477 1.573 -18.535 1.00 98.19 84 VAL A N 1
ATOM 679 C CA . VAL A 1 84 ? 6.190 0.996 -19.859 1.00 98.19 84 VAL A CA 1
ATOM 680 C C . VAL A 1 84 ? 6.489 2.005 -20.963 1.00 98.19 84 VAL A C 1
ATOM 682 O O . VAL A 1 84 ? 7.138 1.651 -21.947 1.00 98.19 84 VAL A O 1
ATOM 685 N N . LYS A 1 85 ? 6.077 3.262 -20.782 1.00 98.31 85 LYS A N 1
ATOM 686 C CA . LYS A 1 85 ? 6.364 4.347 -21.723 1.00 98.31 85 LYS A CA 1
ATOM 687 C C . LYS A 1 85 ? 7.869 4.548 -21.910 1.00 98.31 85 LYS A C 1
ATOM 689 O O . LYS A 1 85 ? 8.337 4.550 -23.043 1.00 98.31 85 LYS A O 1
ATOM 694 N N . ASN A 1 86 ? 8.631 4.599 -20.820 1.00 97.81 86 ASN A N 1
ATOM 695 C CA . ASN A 1 86 ? 10.086 4.743 -20.880 1.00 97.81 86 ASN A CA 1
ATOM 696 C C . ASN A 1 86 ? 10.752 3.578 -21.622 1.00 97.81 86 ASN A C 1
ATOM 698 O O . ASN A 1 86 ? 11.621 3.804 -22.456 1.00 97.81 86 ASN A O 1
ATOM 702 N N . LYS A 1 87 ? 10.326 2.329 -21.376 1.00 97.94 87 LYS A N 1
ATOM 703 C CA . LYS A 1 87 ? 10.838 1.165 -22.125 1.00 97.94 87 LYS A CA 1
ATOM 704 C C . LYS A 1 87 ? 10.567 1.295 -23.622 1.00 97.94 87 LYS A C 1
ATOM 706 O O . LYS A 1 87 ? 11.462 1.048 -24.423 1.00 97.94 87 LYS A O 1
ATOM 711 N N . TYR A 1 88 ? 9.350 1.692 -23.984 1.00 98.00 88 TYR A N 1
ATOM 712 C CA . TYR A 1 88 ? 8.960 1.904 -25.374 1.00 98.00 88 TYR A CA 1
ATOM 713 C C . TYR A 1 88 ? 9.811 2.990 -26.048 1.00 98.00 88 TYR A C 1
ATOM 715 O O . TYR A 1 88 ? 10.325 2.779 -27.145 1.00 98.00 88 TYR A O 1
ATOM 723 N N . GLU A 1 89 ? 10.018 4.124 -25.379 1.00 98.38 89 GLU A N 1
ATOM 724 C CA . GLU A 1 89 ? 10.846 5.218 -25.897 1.00 98.38 89 GLU A CA 1
ATOM 725 C C . GLU A 1 89 ? 12.317 4.805 -26.056 1.00 98.38 89 GLU A C 1
ATOM 727 O O . GLU A 1 89 ? 12.924 5.080 -27.095 1.00 98.38 89 GLU A O 1
ATOM 732 N N . CYS A 1 90 ? 12.876 4.082 -25.079 1.00 97.06 90 CYS A N 1
ATOM 733 C CA . CYS A 1 90 ? 14.229 3.537 -25.173 1.00 97.06 90 CYS A CA 1
ATOM 734 C C . CYS A 1 90 ? 14.379 2.559 -26.345 1.00 97.06 90 CYS A C 1
ATOM 736 O O . CYS A 1 90 ? 15.382 2.622 -27.052 1.00 97.06 90 CYS A O 1
ATOM 738 N N . GLU A 1 91 ? 13.392 1.691 -26.579 1.00 97.75 91 GLU A N 1
ATOM 739 C CA . GLU A 1 91 ? 13.424 0.719 -27.678 1.00 97.75 91 GLU A CA 1
ATOM 740 C C . GLU A 1 91 ? 13.391 1.408 -29.049 1.00 97.75 91 GLU A C 1
ATOM 742 O O . GLU A 1 91 ? 14.161 1.058 -29.948 1.00 97.75 91 GLU A O 1
ATOM 747 N N . ILE A 1 92 ? 12.553 2.442 -29.201 1.00 98.12 92 ILE A N 1
ATOM 748 C CA . ILE A 1 92 ? 12.529 3.268 -30.417 1.00 98.12 92 ILE A CA 1
ATOM 749 C C . ILE A 1 92 ? 13.899 3.898 -30.654 1.00 98.12 92 ILE A C 1
ATOM 751 O O . ILE A 1 92 ? 14.416 3.866 -31.775 1.00 98.12 92 ILE A O 1
ATOM 755 N N . GLN A 1 93 ? 14.488 4.486 -29.610 1.00 97.56 93 GLN A N 1
ATOM 756 C CA . GLN A 1 93 ? 15.782 5.142 -29.721 1.00 97.56 93 GLN A CA 1
ATOM 757 C C . GLN A 1 93 ? 16.888 4.143 -30.080 1.00 97.56 93 GLN A C 1
ATOM 759 O O . GLN A 1 93 ? 17.670 4.417 -30.992 1.00 97.56 93 GLN A O 1
ATOM 764 N N . ALA A 1 94 ? 16.931 2.987 -29.415 1.00 97.50 94 ALA A N 1
ATOM 765 C CA . ALA A 1 94 ? 17.901 1.932 -29.688 1.00 97.50 94 ALA A CA 1
ATOM 766 C C . ALA A 1 94 ? 17.774 1.418 -31.128 1.00 97.50 94 ALA A C 1
ATOM 768 O O . ALA A 1 94 ? 18.768 1.364 -31.849 1.00 97.50 94 ALA A O 1
ATOM 769 N N . SER A 1 95 ? 16.547 1.143 -31.584 1.00 97.38 95 SER A N 1
ATOM 770 C CA . SER A 1 95 ? 16.268 0.708 -32.960 1.00 97.38 95 SER A CA 1
ATOM 771 C C . SER A 1 95 ? 16.730 1.736 -33.992 1.00 97.38 95 SER A C 1
ATOM 773 O O . SER A 1 95 ? 17.342 1.389 -35.005 1.00 97.38 95 SER A O 1
ATOM 775 N N . ARG A 1 96 ? 16.476 3.024 -33.729 1.00 97.88 96 ARG A N 1
ATOM 776 C CA . ARG A 1 96 ? 16.911 4.113 -34.607 1.00 97.88 96 ARG A CA 1
ATOM 777 C C . ARG A 1 96 ? 18.434 4.202 -34.682 1.00 97.88 96 ARG A C 1
ATOM 779 O O . ARG A 1 96 ? 18.977 4.246 -35.782 1.00 97.88 96 ARG A O 1
ATOM 786 N N . GLN A 1 97 ? 19.109 4.209 -33.534 1.00 98.19 97 GLN A N 1
ATOM 787 C CA . GLN A 1 97 ? 20.571 4.278 -33.469 1.00 98.19 97 GLN A CA 1
ATOM 788 C C . GLN A 1 97 ? 21.222 3.058 -34.126 1.00 98.19 97 GLN A C 1
ATOM 790 O O . GLN A 1 97 ? 22.190 3.208 -34.869 1.00 98.19 97 GLN A O 1
ATOM 795 N N . HIS A 1 98 ? 20.655 1.867 -33.922 1.00 98.19 98 HIS A N 1
ATOM 796 C CA . HIS A 1 98 ? 21.101 0.643 -34.577 1.00 98.19 98 HIS A CA 1
ATOM 797 C C . HIS A 1 98 ? 20.993 0.759 -36.103 1.00 98.19 98 HIS A C 1
ATOM 799 O O . HIS A 1 98 ? 21.961 0.504 -36.812 1.00 98.19 98 HIS A O 1
ATOM 805 N N . CYS A 1 99 ? 19.850 1.216 -36.623 1.00 97.62 99 CYS A N 1
ATOM 806 C CA . CYS A 1 99 ? 19.669 1.409 -38.063 1.00 97.62 99 CYS A CA 1
ATOM 807 C C . CYS A 1 99 ? 20.640 2.448 -38.650 1.00 97.62 99 CYS A C 1
ATOM 809 O O . CYS A 1 99 ? 21.163 2.249 -39.747 1.00 97.62 99 CYS A O 1
ATOM 811 N N . GLU A 1 100 ? 20.865 3.563 -37.951 1.00 98.19 100 GLU A N 1
ATOM 812 C CA . GLU A 1 100 ? 21.809 4.600 -38.382 1.00 98.19 100 GLU A CA 1
ATOM 813 C C . GLU A 1 100 ? 23.254 4.064 -38.397 1.00 98.19 100 GLU A C 1
ATOM 815 O O . GLU A 1 100 ? 23.979 4.303 -39.364 1.00 98.19 100 GLU A O 1
ATOM 820 N N . SER A 1 101 ? 23.643 3.277 -37.388 1.00 98.19 101 SER A N 1
ATOM 821 C CA . SER A 1 101 ? 24.961 2.632 -37.303 1.00 98.19 101 SER A CA 1
ATOM 822 C C . SER A 1 101 ? 25.185 1.608 -38.417 1.00 98.19 101 SER A C 1
ATOM 824 O O . SER A 1 101 ? 26.196 1.668 -39.110 1.00 98.19 101 SER A O 1
ATOM 826 N N . GLU A 1 102 ? 24.232 0.700 -38.638 1.00 98.12 102 GLU A N 1
ATOM 827 C CA . GLU A 1 102 ? 24.321 -0.323 -39.691 1.00 98.12 102 GLU A CA 1
ATOM 828 C C . GLU A 1 102 ? 24.425 0.304 -41.083 1.00 98.12 102 GLU A C 1
ATOM 830 O O . GLU A 1 102 ? 25.199 -0.141 -41.931 1.00 98.12 102 GLU A O 1
ATOM 835 N N . LYS A 1 103 ? 23.678 1.392 -41.311 1.00 98.00 103 LYS A N 1
ATOM 836 C CA . LYS A 1 103 ? 23.770 2.160 -42.552 1.00 98.00 103 LYS A CA 1
ATOM 837 C C . LYS A 1 103 ? 25.188 2.699 -42.760 1.00 98.00 103 LYS A C 1
ATOM 839 O O . LYS A 1 103 ? 25.706 2.571 -43.865 1.00 98.00 103 LYS A O 1
ATOM 844 N N . LEU A 1 104 ? 25.798 3.302 -41.737 1.00 98.12 104 LEU A N 1
ATOM 845 C CA . LEU A 1 104 ? 27.165 3.833 -41.818 1.00 98.12 104 LEU A CA 1
ATOM 846 C C . LEU A 1 104 ? 28.195 2.723 -42.057 1.00 98.12 104 LEU A C 1
ATOM 848 O O . LEU A 1 104 ? 28.991 2.834 -42.984 1.00 98.12 104 LEU A O 1
ATOM 852 N N . LEU A 1 105 ? 28.110 1.620 -41.308 1.00 98.00 105 LEU A N 1
ATOM 853 C CA . LEU A 1 105 ? 28.992 0.462 -41.482 1.00 98.00 105 LEU A CA 1
ATOM 854 C C . LEU A 1 105 ? 28.922 -0.114 -42.902 1.00 98.00 105 LEU A C 1
ATOM 856 O O . LEU A 1 105 ? 29.947 -0.500 -43.468 1.00 98.00 105 LEU A O 1
ATOM 860 N N . LEU A 1 106 ? 27.732 -0.145 -43.508 1.00 98.00 106 LEU A N 1
ATOM 861 C CA . LEU A 1 106 ? 27.569 -0.589 -44.890 1.00 98.00 106 LEU A CA 1
ATOM 862 C C . LEU A 1 106 ? 28.253 0.361 -45.882 1.00 98.00 106 LEU A C 1
ATOM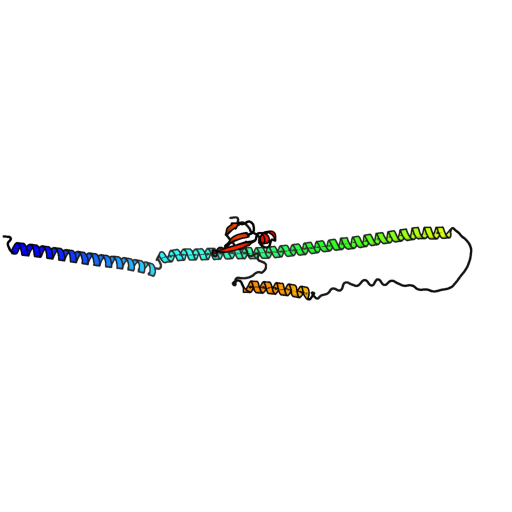 864 O O . LEU A 1 106 ? 28.892 -0.112 -46.823 1.00 98.00 106 LEU A O 1
ATOM 868 N N . TYR A 1 107 ? 28.144 1.679 -45.679 1.00 98.25 107 TYR A N 1
ATOM 869 C CA . TYR A 1 107 ? 28.864 2.650 -46.509 1.00 98.25 107 TYR A CA 1
ATOM 870 C C . TYR A 1 107 ? 30.377 2.457 -46.407 1.00 98.25 107 TYR A C 1
ATOM 872 O O . TYR A 1 107 ? 31.026 2.369 -47.449 1.00 98.25 107 TYR A O 1
ATOM 880 N N . ASP A 1 108 ? 30.914 2.313 -45.194 1.00 98.38 108 ASP A N 1
ATOM 881 C CA . ASP A 1 108 ? 32.348 2.089 -44.970 1.00 98.38 108 ASP A CA 1
ATOM 882 C C . ASP A 1 108 ? 32.820 0.776 -45.613 1.00 98.38 108 ASP A C 1
ATOM 884 O O . ASP A 1 108 ? 33.872 0.728 -46.251 1.00 98.38 108 ASP A O 1
ATOM 888 N N . THR A 1 109 ? 32.010 -0.284 -45.515 1.00 98.31 109 THR A N 1
ATOM 889 C CA . THR A 1 109 ? 32.306 -1.585 -46.137 1.00 98.31 109 THR A CA 1
ATOM 890 C C . THR A 1 109 ? 32.384 -1.459 -47.657 1.00 98.31 109 THR A C 1
ATOM 892 O O . THR A 1 109 ? 33.364 -1.881 -48.269 1.00 98.31 109 THR A O 1
ATOM 895 N N . VAL A 1 110 ? 31.380 -0.832 -48.278 1.00 98.25 110 VAL A N 1
ATOM 896 C CA . VAL A 1 110 ? 31.348 -0.632 -49.734 1.00 98.25 110 VAL A CA 1
ATOM 897 C C . VAL A 1 110 ? 32.493 0.269 -50.186 1.00 98.25 110 VAL A C 1
ATOM 899 O O . VAL A 1 110 ? 33.121 -0.010 -51.207 1.00 98.25 110 VAL A O 1
ATOM 902 N N . GLN A 1 111 ? 32.790 1.329 -49.435 1.00 98.19 111 GLN A N 1
ATOM 903 C CA . GLN A 1 111 ? 33.914 2.210 -49.726 1.00 98.19 111 GLN A CA 1
ATOM 904 C C . GLN A 1 111 ? 35.236 1.435 -49.695 1.00 98.19 111 GLN A C 1
ATOM 906 O O . GLN A 1 111 ? 35.988 1.489 -50.668 1.00 98.19 111 GLN A O 1
ATOM 911 N N . SER A 1 112 ? 35.481 0.651 -48.643 1.00 98.19 112 SER A N 1
ATOM 912 C CA . SER A 1 112 ? 36.687 -0.170 -48.521 1.00 98.19 112 SER A CA 1
ATOM 913 C C . SER A 1 112 ? 36.806 -1.196 -49.654 1.00 98.19 112 SER A C 1
ATOM 915 O O . SER A 1 112 ? 37.879 -1.353 -50.238 1.00 98.19 112 SER A O 1
ATOM 917 N N . GLU A 1 113 ? 35.705 -1.848 -50.045 1.00 98.25 113 GLU A N 1
ATOM 918 C CA . GLU A 1 113 ? 35.698 -2.766 -51.189 1.00 98.25 113 GLU A CA 1
ATOM 919 C C . GLU A 1 113 ? 36.045 -2.074 -52.513 1.00 98.25 113 GLU A C 1
ATOM 921 O O . GLU A 1 113 ? 36.714 -2.667 -53.365 1.00 98.25 113 GLU A O 1
ATOM 926 N N . LEU A 1 114 ? 35.564 -0.846 -52.722 1.00 98.00 114 LEU A N 1
ATOM 927 C CA . LEU A 1 114 ? 35.871 -0.066 -53.920 1.00 98.00 114 LEU A CA 1
ATOM 928 C C . LEU A 1 114 ? 37.331 0.389 -53.926 1.00 98.00 114 LEU A C 1
ATOM 930 O O . LEU A 1 114 ? 37.998 0.231 -54.946 1.00 98.00 114 LEU A O 1
ATOM 934 N N . GLU A 1 115 ? 37.844 0.882 -52.801 1.00 97.94 115 GLU A N 1
ATOM 935 C CA . GLU A 1 115 ? 39.251 1.269 -52.639 1.00 97.94 115 GLU A CA 1
ATOM 936 C C . GLU A 1 115 ? 40.193 0.077 -52.861 1.00 97.94 115 GLU A C 1
ATOM 938 O O . GLU A 1 115 ? 41.200 0.195 -53.558 1.00 97.94 115 GLU A O 1
ATOM 943 N N . GLU A 1 116 ? 39.839 -1.100 -52.344 1.00 97.56 116 GLU A N 1
ATOM 944 C CA . GLU A 1 116 ? 40.581 -2.340 -52.570 1.00 97.56 116 GLU A CA 1
ATOM 945 C C . GLU A 1 116 ? 40.553 -2.765 -54.045 1.00 97.56 116 GLU A C 1
ATOM 947 O O . GLU A 1 116 ? 41.578 -3.169 -54.596 1.00 97.56 116 GLU A O 1
ATOM 952 N N . LYS A 1 117 ? 39.392 -2.670 -54.710 1.00 97.88 117 LYS A N 1
ATOM 953 C CA . LYS A 1 117 ? 39.273 -2.951 -56.152 1.00 97.88 117 LYS A CA 1
ATOM 954 C C . LYS A 1 117 ? 40.123 -1.991 -56.978 1.00 97.88 117 LYS A C 1
ATOM 956 O O . LYS A 1 117 ? 40.778 -2.442 -57.913 1.00 97.88 117 LYS A O 1
ATOM 961 N N . ILE A 1 118 ? 40.131 -0.702 -56.633 1.00 96.62 118 ILE A N 1
ATOM 962 C CA . ILE A 1 118 ? 40.988 0.300 -57.278 1.00 96.62 118 ILE A CA 1
ATOM 963 C C . ILE A 1 118 ? 42.457 -0.087 -57.097 1.00 96.62 118 ILE A C 1
ATOM 965 O O . ILE A 1 118 ? 43.171 -0.189 -58.091 1.00 96.62 118 ILE A O 1
ATOM 969 N N . ARG A 1 119 ? 42.884 -0.406 -55.869 1.00 97.19 119 ARG A N 1
ATOM 970 C CA . ARG A 1 119 ? 44.272 -0.798 -55.588 1.00 97.19 119 ARG A CA 1
ATOM 971 C C . ARG A 1 119 ? 44.704 -2.031 -56.383 1.00 97.19 119 ARG A C 1
ATOM 973 O O . ARG A 1 119 ? 45.762 -2.010 -56.997 1.00 97.19 119 ARG A O 1
ATOM 980 N N . ARG A 1 120 ? 43.867 -3.075 -56.449 1.00 96.19 120 ARG A N 1
ATOM 981 C CA . ARG A 1 120 ? 44.162 -4.275 -57.256 1.00 96.19 120 ARG A CA 1
ATOM 982 C C . ARG A 1 120 ? 44.265 -3.972 -58.745 1.00 96.19 120 ARG A C 1
ATOM 984 O O . ARG A 1 120 ? 45.157 -4.488 -59.401 1.00 96.19 120 ARG A O 1
ATOM 991 N N . LEU A 1 121 ? 43.391 -3.117 -59.279 1.00 95.00 121 LEU A N 1
ATOM 992 C CA . LEU A 1 121 ? 43.481 -2.692 -60.680 1.00 95.00 121 LEU A CA 1
ATOM 993 C C . LEU A 1 121 ? 44.761 -1.892 -60.954 1.00 95.00 121 LEU A C 1
ATOM 995 O O . LEU A 1 121 ? 45.352 -2.020 -62.026 1.00 95.00 121 LEU A O 1
ATOM 999 N N . GLU A 1 122 ? 45.200 -1.072 -60.001 1.00 93.88 122 GLU A N 1
ATOM 1000 C CA . GLU A 1 122 ? 46.475 -0.363 -60.091 1.00 93.88 122 GLU A CA 1
ATOM 1001 C C . GLU A 1 122 ? 47.656 -1.335 -60.033 1.00 93.88 122 GLU A C 1
ATOM 1003 O O . GLU A 1 122 ? 48.560 -1.227 -60.857 1.00 93.88 122 GLU A O 1
ATOM 1008 N N . GLU A 1 123 ? 47.653 -2.301 -59.117 1.00 93.69 123 GLU A N 1
ATOM 1009 C CA . GLU A 1 123 ? 48.665 -3.363 -59.036 1.00 93.69 123 GLU A CA 1
ATOM 1010 C C . GLU A 1 123 ? 48.730 -4.179 -60.333 1.00 93.69 123 GLU A C 1
ATOM 1012 O O . GLU A 1 123 ? 49.814 -4.343 -60.893 1.00 93.69 123 GLU A O 1
ATOM 1017 N N . ASP A 1 124 ? 47.582 -4.606 -60.866 1.00 93.69 124 ASP A N 1
ATOM 1018 C CA . ASP A 1 124 ? 47.487 -5.325 -62.138 1.00 93.69 124 ASP A CA 1
ATOM 1019 C C . ASP A 1 124 ? 48.059 -4.486 -63.290 1.00 93.69 124 ASP A C 1
ATOM 1021 O O . ASP A 1 124 ? 48.840 -5.005 -64.092 1.00 93.69 124 ASP A O 1
ATOM 1025 N N . ARG A 1 125 ? 47.763 -3.177 -63.345 1.00 91.56 125 ARG A N 1
ATOM 1026 C CA . ARG A 1 125 ? 48.360 -2.258 -64.330 1.00 91.56 125 ARG A CA 1
ATOM 1027 C C . ARG A 1 125 ? 49.888 -2.239 -64.227 1.00 91.56 125 ARG A C 1
ATOM 1029 O O . ARG A 1 125 ? 50.556 -2.428 -65.240 1.00 91.56 125 ARG A O 1
ATOM 1036 N N . HIS A 1 126 ? 50.441 -2.066 -63.024 1.00 85.50 126 HIS A N 1
ATOM 1037 C CA . HIS A 1 126 ? 51.897 -2.085 -62.824 1.00 85.50 126 HIS A CA 1
ATOM 1038 C C . HIS A 1 126 ? 52.503 -3.462 -63.149 1.00 85.50 126 HIS A C 1
ATOM 1040 O O . HIS A 1 126 ? 53.604 -3.537 -63.688 1.00 85.50 126 HIS A O 1
ATOM 1046 N N . SER A 1 127 ? 51.790 -4.559 -62.873 1.00 78.31 127 SER A N 1
ATOM 1047 C CA . SER A 1 127 ? 52.240 -5.914 -63.209 1.00 78.31 127 SER A CA 1
ATOM 1048 C C . SER A 1 127 ? 52.333 -6.136 -64.724 1.00 78.31 127 SER A C 1
ATOM 1050 O O . SER A 1 127 ? 53.272 -6.783 -65.193 1.00 78.31 127 SER A O 1
ATOM 1052 N N . ILE A 1 128 ? 51.402 -5.563 -65.496 1.00 74.62 128 ILE A N 1
ATOM 1053 C CA . ILE A 1 128 ? 51.400 -5.601 -66.962 1.00 74.62 128 ILE A CA 1
ATOM 1054 C C . ILE A 1 128 ? 52.545 -4.756 -67.511 1.00 74.62 128 ILE A C 1
ATOM 1056 O O . ILE A 1 128 ? 53.215 -5.220 -68.427 1.00 74.62 128 ILE A O 1
ATOM 1060 N N . ASP A 1 129 ? 52.816 -3.580 -66.941 1.00 69.94 129 ASP A N 1
ATOM 1061 C CA . ASP A 1 129 ? 53.949 -2.739 -67.346 1.00 69.94 129 ASP A CA 1
ATOM 1062 C C . ASP A 1 129 ? 55.289 -3.465 -67.117 1.00 69.94 129 ASP A C 1
ATOM 1064 O O . ASP A 1 129 ? 56.083 -3.595 -68.047 1.00 69.94 129 ASP A O 1
ATOM 1068 N N . ILE A 1 130 ? 55.495 -4.063 -65.936 1.00 71.75 130 ILE A N 1
ATOM 1069 C CA . ILE A 1 130 ? 56.700 -4.857 -65.616 1.00 71.75 130 ILE A CA 1
ATOM 1070 C C . ILE A 1 130 ? 56.818 -6.084 -66.531 1.00 71.75 130 ILE A C 1
ATOM 1072 O O . ILE A 1 130 ? 57.895 -6.405 -67.036 1.00 71.75 130 ILE A O 1
ATOM 1076 N N . THR A 1 131 ? 55.705 -6.783 -66.764 1.00 72.25 131 THR A N 1
ATOM 1077 C CA . THR A 1 131 ? 55.675 -7.947 -67.657 1.00 72.25 131 THR A CA 1
ATOM 1078 C C . THR A 1 131 ? 55.974 -7.510 -69.092 1.00 72.25 131 THR A C 1
ATOM 1080 O O . THR A 1 131 ? 56.784 -8.140 -69.765 1.00 72.25 131 THR A O 1
ATOM 1083 N N . SER A 1 132 ? 55.408 -6.396 -69.559 1.00 62.03 132 SER A N 1
ATOM 1084 C CA . SER A 1 132 ? 55.680 -5.834 -70.883 1.00 62.03 132 SER A CA 1
ATOM 1085 C C . SER A 1 132 ? 57.137 -5.401 -71.044 1.00 62.03 132 SER A C 1
ATOM 1087 O O . SER A 1 132 ? 57.666 -5.549 -72.141 1.00 62.03 132 SER A O 1
ATOM 1089 N N . GLU A 1 133 ? 57.800 -4.896 -70.002 1.00 56.44 133 GLU A N 1
ATOM 1090 C CA . GLU A 1 133 ? 59.240 -4.602 -70.023 1.00 56.44 133 GLU A CA 1
ATOM 1091 C C . GLU A 1 133 ? 60.082 -5.880 -70.138 1.00 56.44 133 GLU A C 1
ATOM 1093 O O . GLU A 1 133 ? 60.994 -5.926 -70.959 1.00 56.44 133 GLU A O 1
ATOM 1098 N N . LEU A 1 134 ? 59.721 -6.952 -69.426 1.00 55.09 134 LEU A N 1
ATOM 1099 C CA . LEU A 1 134 ? 60.376 -8.266 -69.512 1.00 55.09 134 LEU A CA 1
ATOM 1100 C C . LEU A 1 134 ? 60.208 -8.939 -70.886 1.00 55.09 134 LEU A C 1
ATOM 1102 O O . LEU A 1 134 ? 61.175 -9.451 -71.447 1.00 55.09 134 LEU A O 1
ATOM 1106 N N . TRP A 1 135 ? 59.008 -8.897 -71.474 1.00 58.72 135 TRP A N 1
ATOM 1107 C CA . TRP A 1 135 ? 58.786 -9.404 -72.836 1.00 58.72 135 TRP A CA 1
ATOM 1108 C C . TRP A 1 135 ? 59.402 -8.495 -73.909 1.00 58.72 135 TRP A C 1
ATOM 1110 O O . TRP A 1 135 ? 59.789 -8.987 -74.968 1.00 58.72 135 TRP A O 1
ATOM 1120 N N . ASN A 1 136 ? 59.540 -7.189 -73.655 1.00 54.25 136 ASN A N 1
ATOM 1121 C CA . ASN A 1 136 ? 60.266 -6.286 -74.552 1.00 54.25 136 ASN A CA 1
ATOM 1122 C C . ASN A 1 136 ? 61.790 -6.480 -74.468 1.00 54.25 136 ASN A C 1
ATOM 1124 O O . ASN A 1 136 ? 62.461 -6.329 -75.490 1.00 54.25 136 ASN A O 1
ATOM 1128 N N . ASP A 1 137 ? 62.333 -6.870 -73.311 1.00 48.72 137 ASP A N 1
ATOM 1129 C CA . ASP A 1 137 ? 63.759 -7.181 -73.133 1.00 48.72 137 ASP A CA 1
ATOM 1130 C C . ASP A 1 137 ? 64.126 -8.536 -73.771 1.00 48.72 137 ASP A C 1
ATOM 1132 O O . ASP A 1 137 ? 65.141 -8.667 -74.460 1.00 48.72 137 ASP A O 1
ATOM 1136 N N . GLU A 1 138 ? 63.219 -9.518 -73.704 1.00 48.97 138 GLU A N 1
ATOM 1137 C CA . GLU A 1 138 ? 63.356 -10.790 -74.430 1.00 48.97 138 GLU A CA 1
ATOM 1138 C C . GLU A 1 138 ? 63.180 -10.634 -75.961 1.00 48.97 138 GLU A C 1
ATOM 1140 O O . GLU A 1 138 ? 63.654 -11.465 -76.737 1.00 48.97 138 GLU A O 1
ATOM 1145 N N . LEU A 1 139 ? 62.582 -9.530 -76.432 1.00 46.84 139 LEU A N 1
ATOM 1146 C CA . LEU A 1 139 ? 62.454 -9.204 -77.862 1.00 46.84 139 LEU A CA 1
ATOM 1147 C C . LEU A 1 139 ? 63.580 -8.306 -78.416 1.00 46.84 139 LEU A C 1
ATOM 1149 O O . LEU A 1 139 ? 63.663 -8.127 -79.637 1.00 46.84 139 LEU A O 1
ATOM 1153 N N . GLN A 1 140 ? 64.489 -7.792 -77.577 1.00 45.34 140 GLN A N 1
ATOM 1154 C CA . GLN A 1 140 ? 65.695 -7.074 -78.032 1.00 45.34 140 GLN A CA 1
ATOM 1155 C C . GLN A 1 140 ? 66.892 -8.002 -78.302 1.00 45.34 140 GLN A C 1
ATOM 1157 O O . GLN A 1 140 ? 67.853 -7.597 -78.963 1.00 45.34 140 GLN A O 1
ATOM 1162 N N . SER A 1 141 ? 66.817 -9.280 -77.919 1.00 46.50 141 SER A N 1
ATOM 1163 C CA . SER A 1 141 ? 67.768 -10.303 -78.357 1.00 46.50 141 SER A CA 1
ATOM 1164 C C . SER A 1 141 ? 67.121 -11.211 -79.402 1.00 46.50 141 SER A C 1
ATOM 1166 O O . SER A 1 141 ? 66.225 -11.991 -79.108 1.00 46.50 141 SER A O 1
ATOM 1168 N N . ARG A 1 142 ? 67.647 -11.149 -80.635 1.00 41.59 142 ARG A N 1
ATOM 1169 C CA . ARG A 1 142 ? 67.391 -12.064 -81.772 1.00 41.59 142 ARG A CA 1
ATOM 1170 C C . ARG A 1 142 ? 66.302 -11.641 -82.774 1.00 41.59 142 ARG A C 1
ATOM 1172 O O . ARG A 1 142 ? 65.290 -12.300 -82.986 1.00 41.59 142 ARG A O 1
ATOM 1179 N N . LYS A 1 143 ? 66.661 -10.678 -83.632 1.00 40.69 143 LYS A N 1
ATOM 1180 C CA . LYS A 1 143 ? 66.184 -10.672 -85.029 1.00 40.69 143 LYS A CA 1
ATOM 1181 C C . LYS A 1 143 ? 66.661 -11.942 -85.751 1.00 40.69 143 LYS A C 1
ATOM 1183 O O . LYS A 1 143 ? 67.812 -11.998 -86.184 1.00 40.69 143 LYS A O 1
ATOM 1188 N N . LYS A 1 144 ? 65.773 -12.918 -85.976 1.00 37.78 144 LYS A N 1
ATOM 1189 C CA . LYS A 1 144 ? 65.780 -13.770 -87.187 1.00 37.78 144 LYS A CA 1
ATOM 1190 C C . LYS A 1 144 ? 64.446 -14.514 -87.396 1.00 37.78 144 LYS A C 1
ATOM 1192 O O . LYS A 1 144 ? 64.207 -15.547 -86.801 1.00 37.78 144 LYS A O 1
ATOM 1197 N N . ARG A 1 145 ? 63.670 -13.958 -88.338 1.00 37.62 145 ARG A N 1
ATOM 1198 C CA . ARG A 1 145 ? 62.899 -14.587 -89.436 1.00 37.62 145 ARG A CA 1
ATOM 1199 C C . ARG A 1 145 ? 61.948 -15.777 -89.152 1.00 37.62 145 ARG A C 1
ATOM 1201 O O . ARG A 1 145 ? 62.442 -16.866 -88.908 1.00 37.62 145 ARG A O 1
ATOM 1208 N N . LYS A 1 146 ? 60.676 -15.549 -89.553 1.00 33.62 146 LYS A N 1
ATOM 1209 C CA . LYS A 1 146 ? 59.786 -16.374 -90.430 1.00 33.62 146 LYS A CA 1
ATOM 1210 C C . LYS A 1 146 ? 59.321 -17.745 -89.891 1.00 33.62 146 LYS A C 1
ATOM 1212 O O . LYS A 1 146 ? 60.148 -18.489 -89.399 1.00 33.62 146 LYS A O 1
ATOM 1217 N N . ASP A 1 147 ? 58.094 -18.247 -90.058 1.00 36.16 147 ASP A N 1
ATOM 1218 C CA . ASP A 1 147 ? 56.780 -17.842 -90.615 1.00 36.16 147 ASP A CA 1
ATOM 1219 C C . ASP A 1 147 ? 55.781 -19.000 -90.213 1.00 36.16 147 ASP A C 1
ATOM 1221 O O . ASP A 1 147 ? 56.122 -19.737 -89.286 1.00 36.16 147 ASP A O 1
ATOM 1225 N N . PRO A 1 148 ? 54.583 -19.239 -90.793 1.00 49.81 148 PRO A N 1
ATOM 1226 C CA . PRO A 1 148 ? 53.291 -19.184 -90.095 1.00 49.81 148 PRO A CA 1
ATOM 1227 C C . PRO A 1 148 ? 52.479 -20.512 -90.012 1.00 49.81 148 PRO A C 1
ATOM 1229 O O . PRO A 1 148 ? 52.733 -21.470 -90.735 1.00 49.81 148 PRO A O 1
ATOM 1232 N N . PHE A 1 149 ? 51.409 -20.478 -89.199 1.00 31.12 149 PHE A N 1
ATOM 1233 C CA . PHE A 1 149 ? 50.263 -21.414 -89.073 1.00 31.12 149 PHE A CA 1
ATOM 1234 C C . PHE A 1 149 ? 50.426 -22.752 -88.320 1.00 31.12 149 PHE A C 1
ATOM 1236 O O . PHE A 1 149 ? 51.051 -23.696 -88.793 1.00 31.12 149 PHE A O 1
ATOM 1243 N N . SER A 1 150 ? 49.669 -22.907 -87.222 1.00 34.84 150 SER A N 1
ATOM 1244 C CA . SER A 1 150 ? 48.567 -23.894 -87.083 1.00 34.84 150 SER A CA 1
ATOM 1245 C C . SER A 1 150 ? 47.882 -23.804 -85.697 1.00 34.84 150 SER A C 1
ATOM 1247 O O . SER A 1 150 ? 48.454 -23.211 -84.782 1.00 34.84 150 SER A O 1
ATOM 1249 N N . PRO A 1 151 ? 46.628 -24.290 -85.554 1.00 48.53 151 PRO A N 1
ATOM 1250 C CA . PRO A 1 151 ? 45.684 -23.853 -84.527 1.00 48.53 151 PRO A CA 1
ATOM 1251 C C . PRO A 1 151 ? 45.508 -24.837 -83.355 1.00 48.53 151 PRO A C 1
ATOM 1253 O O . PRO A 1 151 ? 46.020 -25.953 -83.356 1.00 48.53 151 PRO A O 1
ATOM 1256 N N . ASP A 1 152 ? 44.685 -24.389 -82.402 1.00 34.12 152 ASP A N 1
ATOM 1257 C CA . ASP A 1 152 ? 44.044 -25.130 -81.311 1.00 34.12 152 ASP A CA 1
ATOM 1258 C C . ASP A 1 152 ? 44.893 -25.506 -80.087 1.00 34.12 152 ASP A C 1
ATOM 1260 O O . ASP A 1 152 ? 45.721 -26.416 -80.108 1.00 34.12 152 ASP A O 1
ATOM 1264 N N . LYS A 1 153 ? 44.515 -24.933 -78.933 1.00 44.50 153 LYS A N 1
ATOM 1265 C CA . LYS A 1 153 ? 43.750 -25.673 -77.909 1.00 44.50 153 LYS A CA 1
ATOM 1266 C C . LYS A 1 153 ? 43.268 -24.763 -76.773 1.00 44.50 153 LYS A C 1
ATOM 1268 O O . LYS A 1 153 ? 44.039 -24.150 -76.045 1.00 44.50 153 LYS A O 1
ATOM 1273 N N . LYS A 1 154 ? 41.945 -24.771 -76.622 1.00 44.84 154 LYS A N 1
ATOM 1274 C CA . LYS A 1 154 ? 41.133 -24.335 -75.479 1.00 44.84 154 LYS A CA 1
ATOM 1275 C C . LYS A 1 154 ? 41.728 -24.790 -74.141 1.00 44.84 154 LYS A C 1
ATOM 1277 O O . LYS A 1 154 ? 42.175 -25.933 -74.059 1.00 44.84 154 LYS A O 1
ATOM 1282 N N . LYS A 1 155 ? 41.590 -23.967 -73.095 1.00 43.47 155 LYS A N 1
ATOM 1283 C CA . LYS A 1 155 ? 41.467 -24.361 -71.673 1.00 43.47 155 LYS A CA 1
ATOM 1284 C C . LYS A 1 155 ? 40.926 -23.176 -70.847 1.00 43.47 155 LYS A C 1
ATOM 1286 O O . LYS A 1 155 ? 40.934 -22.057 -71.347 1.00 43.47 155 LYS A O 1
ATOM 1291 N N . PRO A 1 156 ? 40.289 -23.434 -69.696 1.00 38.59 156 PRO A N 1
ATOM 1292 C CA . PRO A 1 156 ? 38.889 -23.094 -69.501 1.00 38.59 156 PRO A CA 1
ATOM 1293 C C . PRO A 1 156 ? 38.683 -21.874 -68.606 1.00 38.59 156 PRO A C 1
ATOM 1295 O O . PRO A 1 156 ? 39.484 -21.570 -67.727 1.00 38.59 156 PRO A O 1
ATOM 1298 N N . VAL A 1 157 ? 37.533 -21.237 -68.805 1.00 33.94 157 VAL A N 1
ATOM 1299 C CA . VAL A 1 157 ? 36.916 -20.317 -67.852 1.00 33.94 157 VAL A CA 1
ATOM 1300 C C . VAL A 1 157 ? 36.682 -21.082 -66.547 1.00 33.94 157 VAL A C 1
ATOM 1302 O O . VAL A 1 157 ? 35.869 -22.006 -66.505 1.00 33.94 157 VAL A O 1
ATOM 1305 N N . PHE A 1 158 ? 37.400 -20.719 -65.486 1.00 32.59 158 PHE A N 1
ATOM 1306 C CA . PHE A 1 158 ? 37.035 -21.102 -64.127 1.00 32.59 158 PHE A CA 1
ATOM 1307 C C . PHE A 1 158 ? 35.724 -20.388 -63.786 1.00 32.59 158 PHE A C 1
ATOM 1309 O O . PHE A 1 158 ? 35.711 -19.192 -63.497 1.00 32.59 158 PHE A O 1
ATOM 1316 N N . SER A 1 159 ? 34.602 -21.108 -63.835 1.00 32.47 159 SER A N 1
ATOM 1317 C CA . SER A 1 159 ? 33.371 -20.644 -63.204 1.00 32.47 159 SER A CA 1
ATOM 1318 C C . SER A 1 159 ? 33.573 -20.688 -61.688 1.00 32.47 159 SER A C 1
ATOM 1320 O O . SER A 1 159 ? 33.394 -21.732 -61.055 1.00 32.47 159 SER A O 1
ATOM 1322 N N . LEU A 1 160 ? 33.951 -19.559 -61.094 1.00 37.59 160 LEU A N 1
ATOM 1323 C CA . LEU A 1 160 ? 33.752 -19.322 -59.667 1.00 37.59 160 LEU A CA 1
ATOM 1324 C C . LEU A 1 160 ? 32.245 -19.205 -59.425 1.00 37.59 160 LEU A C 1
ATOM 1326 O O . LEU A 1 160 ? 31.658 -18.126 -59.409 1.00 37.59 160 LEU A O 1
ATOM 1330 N N . THR A 1 161 ? 31.607 -20.363 -59.284 1.00 37.84 161 THR A N 1
ATOM 1331 C CA . THR A 1 161 ? 30.265 -20.470 -58.723 1.00 37.84 161 THR A CA 1
ATOM 1332 C C . THR A 1 161 ? 30.411 -20.197 -57.232 1.00 37.84 161 THR A C 1
ATOM 1334 O O . THR A 1 161 ? 30.633 -21.111 -56.443 1.00 37.84 161 THR A O 1
ATOM 1337 N N . PHE A 1 162 ? 30.359 -18.925 -56.841 1.00 42.84 162 PHE A N 1
ATOM 1338 C CA . PHE A 1 162 ? 30.091 -18.571 -55.453 1.00 42.84 162 PHE A CA 1
ATOM 1339 C C . PHE A 1 162 ? 28.720 -19.161 -55.087 1.00 42.84 162 PHE A C 1
ATOM 1341 O O . PHE A 1 162 ? 27.740 -18.855 -55.778 1.00 42.84 162 PHE A O 1
ATOM 1348 N N . PRO A 1 163 ? 28.598 -20.008 -54.050 1.00 44.47 163 PRO A N 1
ATOM 1349 C CA . PRO A 1 163 ? 27.287 -20.403 -53.581 1.00 44.47 163 PRO A CA 1
ATOM 1350 C C . PRO A 1 163 ? 26.643 -19.154 -52.980 1.00 44.47 163 PRO A C 1
ATOM 1352 O O . PRO A 1 163 ? 27.158 -18.564 -52.032 1.00 44.47 163 PRO A O 1
ATOM 1355 N N . ARG A 1 164 ? 25.530 -18.711 -53.571 1.00 46.28 164 ARG A N 1
ATOM 1356 C CA . ARG A 1 164 ? 24.669 -17.695 -52.957 1.00 46.28 164 ARG A CA 1
ATOM 1357 C C . ARG A 1 164 ? 24.314 -18.168 -51.540 1.00 46.28 164 ARG A C 1
ATOM 1359 O O . ARG A 1 164 ? 23.913 -19.327 -51.406 1.00 46.28 164 ARG A O 1
ATOM 1366 N N . PRO A 1 165 ? 24.412 -17.321 -50.503 1.00 44.97 165 PRO A N 1
ATOM 1367 C CA . PRO A 1 165 ? 23.911 -17.683 -49.187 1.00 44.97 165 PRO A CA 1
ATOM 1368 C C . PRO A 1 165 ? 22.396 -17.879 -49.291 1.00 44.97 165 PRO A C 1
ATOM 1370 O O . PRO A 1 165 ? 21.648 -16.967 -49.644 1.00 44.97 165 PRO A O 1
ATOM 1373 N N . TYR A 1 166 ? 21.958 -19.110 -49.055 1.00 50.00 166 TYR A N 1
ATOM 1374 C CA . TYR A 1 166 ? 20.552 -19.462 -48.960 1.00 50.00 166 TYR A CA 1
ATOM 1375 C C . TYR A 1 166 ? 20.045 -18.956 -47.607 1.00 50.00 166 TYR A C 1
ATOM 1377 O O . TYR A 1 166 ? 20.539 -19.386 -46.566 1.00 50.00 166 TYR A O 1
ATOM 1385 N N . ILE A 1 167 ? 19.087 -18.028 -47.604 1.00 60.03 167 ILE A N 1
ATOM 1386 C CA . ILE A 1 167 ? 18.383 -17.650 -46.375 1.00 60.03 167 ILE A CA 1
ATOM 1387 C C . ILE A 1 167 ? 17.482 -18.834 -46.014 1.00 60.03 167 ILE A C 1
ATOM 1389 O O . ILE A 1 167 ? 16.470 -19.088 -46.669 1.00 60.03 167 ILE A O 1
ATOM 1393 N N . VAL A 1 168 ? 17.886 -19.606 -45.006 1.00 61.59 168 VAL A N 1
ATOM 1394 C CA . VAL A 1 168 ? 17.072 -20.685 -44.442 1.00 61.59 168 VAL A CA 1
ATOM 1395 C C . VAL A 1 168 ? 16.029 -20.038 -43.530 1.00 61.59 168 VAL A C 1
ATOM 1397 O O . VAL A 1 168 ? 16.351 -19.571 -42.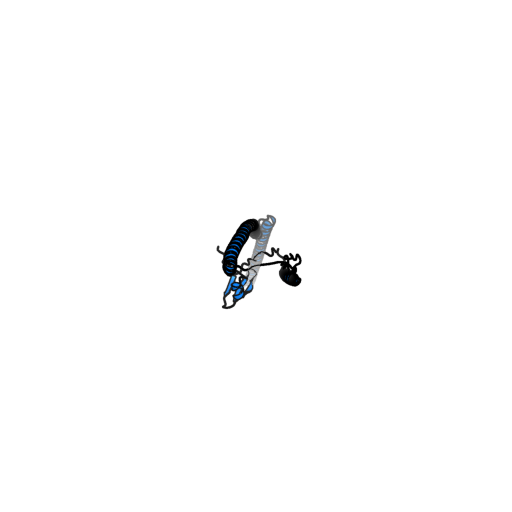446 1.00 61.59 168 VAL A O 1
ATOM 1400 N N . TYR A 1 169 ? 14.772 -20.003 -43.974 1.00 59.72 169 TYR A N 1
ATOM 1401 C CA . TYR A 1 169 ? 13.634 -19.467 -43.208 1.00 59.72 169 TYR A CA 1
ATOM 1402 C C . TYR A 1 169 ? 13.103 -20.424 -42.122 1.00 59.72 169 TYR A C 1
ATOM 1404 O O . TYR A 1 169 ? 12.064 -20.160 -41.525 1.00 59.72 169 TYR A O 1
ATOM 1412 N N . MET A 1 170 ? 13.788 -21.541 -41.874 1.00 68.88 170 MET A N 1
ATOM 1413 C CA . MET A 1 170 ? 13.374 -22.565 -40.916 1.00 68.88 170 MET A CA 1
ATOM 1414 C C . MET A 1 170 ? 14.431 -22.669 -39.815 1.00 68.88 170 MET A C 1
ATOM 1416 O O . MET A 1 170 ? 15.590 -22.966 -40.101 1.00 68.88 170 MET A O 1
ATOM 1420 N N . LEU A 1 171 ? 14.031 -22.409 -38.569 1.00 68.62 171 LEU A N 1
ATOM 1421 C CA . LEU A 1 171 ? 14.855 -22.678 -37.386 1.00 68.62 171 LEU A CA 1
ATOM 1422 C C . LEU A 1 171 ? 15.256 -24.160 -37.360 1.00 68.62 171 LEU A C 1
ATOM 1424 O O . LEU A 1 171 ? 14.488 -25.015 -37.809 1.00 68.62 171 LEU A O 1
ATOM 1428 N N . GLN A 1 172 ? 16.453 -24.468 -36.856 1.00 77.75 172 GLN A N 1
ATOM 1429 C CA . GLN A 1 172 ? 16.881 -25.859 -36.715 1.00 77.75 172 GLN A CA 1
ATOM 1430 C C . GLN A 1 172 ? 16.050 -26.542 -35.624 1.00 77.75 172 GLN A C 1
ATOM 1432 O O . GLN A 1 172 ? 15.703 -25.923 -34.618 1.00 77.75 172 GLN A O 1
ATOM 1437 N N . ASP A 1 173 ? 15.771 -27.840 -35.785 1.00 76.00 173 ASP A N 1
ATOM 1438 C CA . ASP A 1 173 ? 14.984 -28.614 -34.813 1.00 76.00 173 ASP A CA 1
ATOM 1439 C C . ASP A 1 173 ? 15.565 -28.545 -33.392 1.00 76.00 173 ASP A C 1
ATOM 1441 O O . ASP A 1 173 ? 14.823 -28.636 -32.418 1.00 76.00 173 ASP A O 1
ATOM 1445 N N . LEU A 1 174 ? 16.883 -28.349 -33.271 1.00 80.06 174 LEU A N 1
ATOM 1446 C CA . LEU A 1 174 ? 17.591 -28.144 -32.007 1.00 80.06 174 LEU A CA 1
ATOM 1447 C C . LEU A 1 174 ? 17.183 -26.844 -31.301 1.00 80.06 174 LEU A C 1
ATOM 1449 O O . LEU A 1 174 ? 16.863 -26.895 -30.114 1.00 80.06 174 LEU A O 1
ATOM 1453 N N . ASP A 1 175 ? 17.127 -25.727 -32.027 1.00 79.44 175 ASP A N 1
ATOM 1454 C CA . ASP A 1 175 ? 16.739 -24.417 -31.484 1.00 79.44 175 ASP A CA 1
ATOM 1455 C C . ASP A 1 175 ? 15.262 -24.432 -31.062 1.00 79.44 175 ASP A C 1
ATOM 1457 O O . ASP A 1 175 ? 14.896 -23.975 -29.980 1.00 79.44 175 ASP A O 1
ATOM 1461 N N . ILE A 1 176 ? 14.412 -25.077 -31.872 1.00 81.81 176 ILE A N 1
ATOM 1462 C CA . ILE A 1 176 ? 12.991 -25.286 -31.559 1.00 81.81 176 ILE A CA 1
ATOM 1463 C C . ILE A 1 176 ? 12.838 -26.137 -30.292 1.00 81.81 176 ILE A C 1
ATOM 1465 O O . ILE A 1 176 ? 11.969 -25.868 -29.457 1.00 81.81 176 ILE A O 1
ATOM 1469 N N . LEU A 1 177 ? 13.673 -27.170 -30.124 1.00 83.56 177 LEU A N 1
ATOM 1470 C CA . LEU A 1 177 ? 13.650 -28.015 -28.932 1.00 83.56 177 LEU A CA 1
ATOM 1471 C C . LEU A 1 177 ? 14.094 -27.239 -27.688 1.00 83.56 177 LEU A C 1
ATOM 1473 O O . LEU A 1 177 ? 13.490 -27.395 -26.624 1.00 83.56 177 LEU A O 1
ATOM 1477 N N . GLU A 1 178 ? 15.136 -26.418 -27.807 1.00 80.25 178 GLU A N 1
ATOM 1478 C CA . GLU A 1 178 ? 15.643 -25.586 -26.719 1.00 80.25 178 GLU A CA 1
ATOM 1479 C C . GLU A 1 178 ? 14.584 -24.573 -26.267 1.00 80.25 178 GLU A C 1
ATOM 1481 O O . GLU A 1 178 ? 14.227 -24.547 -25.079 1.00 80.25 178 GLU A O 1
ATOM 1486 N N . ASP A 1 179 ? 13.977 -23.848 -27.207 1.00 82.69 179 ASP A N 1
ATOM 1487 C CA . ASP A 1 179 ? 12.871 -22.925 -26.944 1.00 82.69 179 ASP A CA 1
ATOM 1488 C C . ASP A 1 179 ? 11.676 -23.646 -26.312 1.00 82.69 179 ASP A C 1
ATOM 1490 O O . ASP A 1 179 ? 11.128 -23.202 -25.296 1.00 82.69 179 ASP A O 1
ATOM 1494 N N . TRP A 1 180 ? 11.324 -24.830 -26.820 1.00 76.94 180 TRP A N 1
ATOM 1495 C CA . TRP A 1 180 ? 10.274 -25.669 -26.245 1.00 76.94 180 TRP A CA 1
ATOM 1496 C C . TRP A 1 180 ? 10.564 -26.065 -24.791 1.00 76.94 180 TRP A C 1
ATOM 1498 O O . TRP A 1 180 ? 9.672 -26.010 -23.933 1.00 76.94 180 TRP A O 1
ATOM 1508 N N . THR A 1 181 ? 11.810 -26.428 -24.465 1.00 77.19 181 THR A N 1
ATOM 1509 C CA . THR A 1 181 ? 12.180 -26.736 -23.074 1.00 77.19 181 THR A CA 1
ATOM 1510 C C . THR A 1 181 ? 12.140 -25.506 -22.168 1.00 77.19 181 THR A C 1
ATOM 1512 O O . THR A 1 181 ? 11.751 -25.623 -20.998 1.00 77.19 181 THR A O 1
ATOM 1515 N N . THR A 1 182 ? 12.480 -24.331 -22.696 1.00 76.94 182 THR A N 1
ATOM 1516 C CA . THR A 1 182 ? 12.445 -23.051 -21.977 1.00 76.94 182 THR A CA 1
ATOM 1517 C C . THR A 1 182 ? 11.005 -22.639 -21.668 1.00 76.94 182 THR A C 1
ATOM 1519 O O . THR A 1 182 ? 10.678 -22.344 -20.513 1.00 76.94 182 THR A O 1
ATOM 1522 N N . ILE A 1 183 ? 10.107 -22.769 -22.648 1.00 78.50 183 ILE A N 1
ATOM 1523 C CA . ILE A 1 183 ? 8.660 -22.566 -22.487 1.00 78.50 183 ILE A CA 1
ATOM 1524 C C . ILE A 1 183 ? 8.097 -23.529 -21.432 1.00 78.50 183 ILE A C 1
ATOM 1526 O O . ILE A 1 183 ? 7.376 -23.123 -20.517 1.00 78.50 183 ILE A O 1
ATOM 1530 N N . ARG A 1 184 ? 8.472 -24.812 -21.483 1.00 74.00 184 ARG A N 1
ATOM 1531 C CA . ARG A 1 184 ? 7.975 -25.823 -20.536 1.00 74.00 184 ARG A CA 1
ATOM 1532 C C . ARG A 1 184 ? 8.466 -25.591 -19.103 1.00 74.00 184 ARG A C 1
ATOM 1534 O O . ARG A 1 184 ? 7.717 -25.843 -18.155 1.00 74.00 184 ARG A O 1
ATOM 1541 N N . LYS A 1 185 ? 9.692 -25.083 -18.926 1.00 69.94 185 LYS A N 1
ATOM 1542 C CA . LYS A 1 185 ? 10.209 -24.647 -17.615 1.00 69.94 185 LYS A CA 1
ATOM 1543 C C . LYS A 1 185 ? 9.415 -23.460 -17.066 1.00 69.94 185 LYS A C 1
ATOM 1545 O O . LYS A 1 185 ? 9.030 -23.506 -15.899 1.00 69.94 185 LYS A O 1
ATOM 1550 N N . LEU A 1 186 ? 9.111 -22.458 -17.893 1.00 58.88 186 LEU A N 1
ATOM 1551 C CA . LEU A 1 186 ? 8.291 -21.301 -17.504 1.00 58.88 186 LEU A CA 1
ATOM 1552 C C . LEU A 1 186 ? 6.871 -21.712 -17.082 1.00 58.88 186 LEU A C 1
ATOM 1554 O O . LEU A 1 186 ? 6.403 -21.307 -16.019 1.00 58.88 186 LEU A O 1
ATOM 1558 N N . ILE A 1 187 ? 6.223 -22.603 -17.839 1.00 66.19 187 ILE A N 1
ATOM 1559 C CA . ILE A 1 187 ? 4.888 -23.132 -17.502 1.00 66.19 187 ILE A CA 1
ATOM 1560 C C . ILE A 1 187 ? 4.908 -23.890 -16.166 1.00 66.19 187 ILE A C 1
ATOM 1562 O O . ILE A 1 187 ? 3.969 -23.800 -15.374 1.00 66.19 187 ILE A O 1
ATOM 1566 N N . ARG A 1 188 ? 5.979 -24.633 -15.868 1.00 53.78 188 ARG A N 1
ATOM 1567 C CA . ARG A 1 188 ? 6.101 -25.344 -14.586 1.00 53.78 188 ARG A CA 1
ATOM 1568 C C . ARG A 1 188 ? 6.311 -24.391 -13.405 1.00 53.78 188 ARG A C 1
ATOM 1570 O O . ARG A 1 188 ? 5.796 -24.663 -12.327 1.00 53.78 188 ARG A O 1
ATOM 1577 N N . PHE A 1 189 ? 7.003 -23.270 -13.608 1.00 52.31 189 PHE A N 1
ATOM 1578 C CA . PHE A 1 189 ? 7.138 -22.210 -12.601 1.00 52.31 189 PHE A CA 1
ATOM 1579 C C . PHE A 1 189 ? 5.811 -21.491 -12.317 1.00 52.31 189 PHE A C 1
ATOM 1581 O O . PHE A 1 189 ? 5.505 -21.216 -11.156 1.00 52.31 189 PHE A O 1
ATOM 1588 N N . LEU A 1 190 ? 5.003 -21.270 -13.357 1.00 51.94 190 LEU A N 1
ATOM 1589 C CA . LEU A 1 190 ? 3.661 -20.686 -13.270 1.00 51.94 190 LEU A CA 1
ATOM 1590 C C . LEU A 1 190 ? 2.666 -21.557 -12.490 1.00 51.94 190 LEU A C 1
ATOM 1592 O O . LEU A 1 190 ? 1.817 -21.032 -11.781 1.00 51.94 190 LEU A O 1
ATOM 1596 N N . ASN A 1 191 ? 2.780 -22.883 -12.594 1.00 45.94 191 ASN A N 1
ATOM 1597 C CA . ASN A 1 191 ? 1.863 -23.814 -11.926 1.00 45.94 191 ASN A CA 1
ATOM 1598 C C . ASN A 1 191 ? 2.254 -24.150 -10.474 1.00 45.94 191 ASN A C 1
ATOM 1600 O O . ASN A 1 191 ? 1.439 -24.707 -9.744 1.00 45.94 191 ASN A O 1
ATOM 1604 N N . SER A 1 192 ? 3.477 -23.820 -10.042 1.00 47.94 192 SER A N 1
ATOM 1605 C CA . SER A 1 192 ? 3.964 -24.100 -8.679 1.00 47.94 192 SER A CA 1
ATOM 1606 C C . SER A 1 192 ? 3.865 -22.913 -7.714 1.00 47.94 192 SER A C 1
ATOM 1608 O O . SER A 1 192 ? 4.210 -23.063 -6.544 1.00 47.94 192 SER A O 1
ATOM 1610 N N . SER A 1 193 ? 3.408 -21.743 -8.167 1.00 41.41 193 SER A N 1
ATOM 1611 C CA . SER A 1 193 ? 3.303 -20.543 -7.328 1.00 41.41 193 SER A CA 1
ATOM 1612 C C . SER A 1 193 ? 1.935 -19.904 -7.515 1.00 41.41 193 SER A C 1
ATOM 1614 O O . SER A 1 193 ? 1.510 -19.671 -8.641 1.00 41.41 193 SER A O 1
ATOM 1616 N N . CYS A 1 194 ? 1.251 -19.654 -6.400 1.00 34.28 194 CYS A N 1
ATOM 1617 C CA . CYS A 1 194 ? -0.064 -19.035 -6.332 1.00 34.28 194 CYS A CA 1
ATOM 1618 C C . CYS A 1 194 ? -0.245 -17.857 -7.299 1.00 34.28 194 CYS A C 1
ATOM 1620 O O . CYS A 1 194 ? 0.621 -17.000 -7.459 1.00 34.28 194 CYS A O 1
ATOM 1622 N N . PHE A 1 195 ? -1.441 -17.826 -7.878 1.00 36.66 195 PHE A N 1
ATOM 1623 C CA . PHE A 1 195 ? -1.986 -16.798 -8.747 1.00 36.66 195 PHE A CA 1
ATOM 1624 C C . PHE A 1 195 ? -1.834 -15.390 -8.141 1.00 36.66 195 PHE A C 1
ATOM 1626 O O . PHE A 1 195 ? -2.529 -15.030 -7.194 1.00 36.66 195 PHE A O 1
ATOM 1633 N N . SER A 1 196 ? -0.976 -14.572 -8.744 1.00 33.91 196 SER A N 1
ATOM 1634 C CA . SER A 1 196 ? -1.146 -13.119 -8.817 1.00 33.91 196 SER A CA 1
ATOM 1635 C C . SER A 1 196 ? -0.343 -12.600 -10.010 1.00 33.91 196 SER A C 1
ATOM 1637 O O . SER A 1 196 ? 0.881 -12.572 -9.954 1.00 33.91 196 SER A O 1
ATOM 1639 N N . SER A 1 197 ? -1.063 -12.276 -11.091 1.00 36.75 197 SER A N 1
ATOM 1640 C CA . SER A 1 197 ? -0.671 -11.440 -12.242 1.00 36.75 197 SER A CA 1
ATOM 1641 C C . SER A 1 197 ? 0.811 -11.468 -12.653 1.00 36.75 197 SER A C 1
ATOM 1643 O O . SER A 1 197 ? 1.631 -10.752 -12.079 1.00 36.75 197 SER A O 1
ATOM 1645 N N . LEU A 1 198 ? 1.136 -12.230 -13.703 1.00 38.09 198 LEU A N 1
ATOM 1646 C CA . LEU A 1 198 ? 2.453 -12.183 -14.337 1.00 38.09 198 LEU A CA 1
ATOM 1647 C C . LEU A 1 198 ? 2.508 -11.172 -15.483 1.00 38.09 198 LEU A C 1
ATOM 1649 O O . LEU A 1 198 ? 1.783 -11.299 -16.467 1.00 38.09 198 LEU A O 1
ATOM 1653 N N . ASP A 1 199 ? 3.485 -10.279 -15.386 1.00 34.00 199 ASP A N 1
ATOM 1654 C CA . ASP A 1 199 ? 4.335 -9.898 -16.510 1.00 34.00 199 ASP A CA 1
ATOM 1655 C C . ASP A 1 199 ? 5.640 -10.729 -16.380 1.00 34.00 199 ASP A C 1
ATOM 1657 O O . ASP A 1 199 ? 6.253 -10.712 -15.308 1.00 34.00 199 ASP A O 1
ATOM 1661 N N . PRO A 1 200 ? 6.087 -11.493 -17.397 1.00 39.88 200 PRO A N 1
ATOM 1662 C CA . PRO A 1 200 ? 7.314 -12.302 -17.328 1.00 39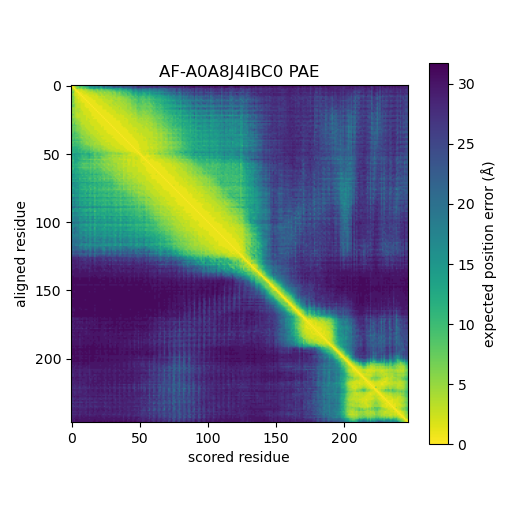.88 200 PRO A CA 1
ATOM 1663 C C . PRO A 1 200 ? 8.606 -11.468 -17.267 1.00 39.88 200 PRO A C 1
ATOM 1665 O O . PRO A 1 200 ? 9.686 -12.019 -17.057 1.00 39.88 200 PRO A O 1
ATOM 1668 N N . SER A 1 201 ? 8.500 -10.148 -17.444 1.00 41.94 201 SER A N 1
ATOM 1669 C CA . SER A 1 201 ? 9.627 -9.207 -17.503 1.00 41.94 201 SER A CA 1
ATOM 1670 C C . SER A 1 201 ? 9.907 -8.501 -16.172 1.00 41.94 201 SER A C 1
ATOM 1672 O O . SER A 1 201 ? 10.860 -7.724 -16.062 1.00 41.94 201 SER A O 1
ATOM 1674 N N . SER A 1 202 ? 9.059 -8.696 -15.158 1.00 41.19 202 SER A N 1
ATOM 1675 C CA . SER A 1 202 ? 9.236 -8.036 -13.870 1.00 41.19 202 SER A CA 1
ATOM 1676 C C . SER A 1 202 ? 10.273 -8.792 -13.048 1.00 41.19 202 SER A C 1
ATOM 1678 O O . SER A 1 202 ? 10.001 -9.879 -12.541 1.00 41.19 202 SER A O 1
ATOM 1680 N N . PHE A 1 203 ? 11.452 -8.195 -12.868 1.00 47.84 203 PHE A N 1
ATOM 1681 C CA . PHE A 1 203 ? 12.280 -8.463 -11.696 1.00 47.84 203 PHE A CA 1
ATOM 1682 C C . PHE A 1 203 ? 11.365 -8.376 -10.468 1.00 47.84 203 PHE A C 1
ATOM 1684 O O . PHE A 1 203 ? 10.921 -7.290 -10.101 1.00 47.84 203 PHE A O 1
ATOM 1691 N N . ILE A 1 204 ? 10.999 -9.524 -9.894 1.00 54.81 204 ILE A N 1
ATOM 1692 C CA . ILE A 1 204 ? 10.094 -9.583 -8.748 1.00 54.81 204 ILE A CA 1
ATOM 1693 C C . ILE A 1 204 ? 10.842 -8.956 -7.574 1.00 54.81 204 ILE A C 1
ATOM 1695 O O . ILE A 1 204 ? 11.721 -9.575 -6.971 1.00 54.81 204 ILE A O 1
ATOM 1699 N N . PHE A 1 205 ? 10.517 -7.704 -7.266 1.00 55.53 205 PHE A N 1
ATOM 1700 C CA . PHE A 1 205 ? 11.022 -7.032 -6.081 1.00 55.53 205 PHE A CA 1
ATOM 1701 C C . PHE A 1 205 ? 10.293 -7.602 -4.863 1.00 55.53 205 PHE A C 1
ATOM 1703 O O . PHE A 1 205 ? 9.205 -7.161 -4.502 1.00 55.53 205 PHE A O 1
ATOM 1710 N N . CYS A 1 206 ? 10.887 -8.611 -4.229 1.00 64.25 206 CYS A N 1
ATOM 1711 C CA . CYS A 1 206 ? 10.464 -9.049 -2.904 1.00 64.25 206 CYS A CA 1
ATOM 1712 C C . CYS A 1 206 ? 11.162 -8.198 -1.844 1.00 64.25 206 CYS A C 1
ATOM 1714 O O . CYS A 1 206 ? 12.387 -8.240 -1.719 1.00 64.25 206 CYS A O 1
ATOM 1716 N N . SER A 1 207 ? 10.381 -7.476 -1.041 1.00 69.31 207 SER A N 1
ATOM 1717 C CA . SER A 1 207 ? 10.882 -6.909 0.206 1.00 69.31 207 SER A CA 1
ATOM 1718 C C . SER A 1 207 ? 11.209 -8.048 1.176 1.00 69.31 207 SER A C 1
ATOM 1720 O O . SER A 1 207 ? 10.441 -8.998 1.342 1.00 69.31 207 SER A O 1
ATOM 1722 N N . ALA A 1 208 ? 12.392 -8.001 1.779 1.00 78.06 208 ALA A N 1
ATOM 1723 C CA . ALA A 1 208 ? 12.838 -8.994 2.744 1.00 78.06 208 ALA A CA 1
ATOM 1724 C C . ALA A 1 208 ? 13.881 -8.392 3.687 1.00 78.06 208 ALA A C 1
ATOM 1726 O O . ALA A 1 208 ? 14.617 -7.479 3.317 1.00 78.06 208 ALA A O 1
ATOM 1727 N N . ILE A 1 209 ? 13.953 -8.931 4.902 1.00 81.38 209 ILE A N 1
ATOM 1728 C CA . ILE A 1 209 ? 14.911 -8.530 5.933 1.00 81.38 209 ILE A CA 1
ATOM 1729 C C . ILE A 1 209 ? 16.017 -9.578 5.985 1.00 81.38 209 ILE A C 1
ATOM 1731 O O . ILE A 1 209 ? 15.738 -10.760 6.186 1.00 81.38 209 ILE A O 1
ATOM 1735 N N . ILE A 1 210 ? 17.271 -9.163 5.823 1.00 86.25 210 ILE A N 1
ATOM 173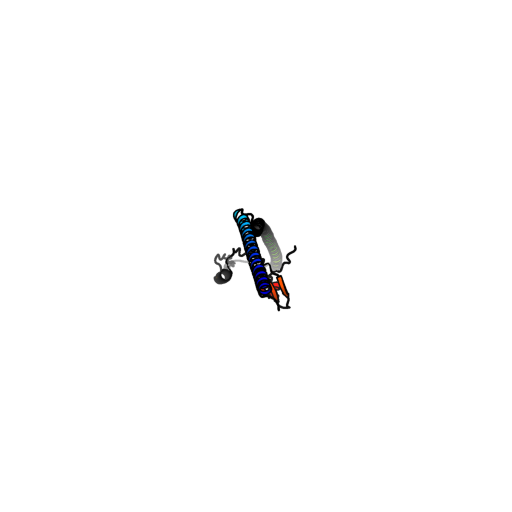6 C CA . ILE A 1 210 ? 18.420 -10.061 5.968 1.00 86.25 210 ILE A CA 1
ATOM 1737 C C . ILE A 1 210 ? 18.553 -10.432 7.446 1.00 86.25 210 ILE A C 1
ATOM 1739 O O . ILE A 1 210 ? 18.689 -9.561 8.301 1.00 86.25 210 ILE A O 1
ATOM 1743 N N . THR A 1 211 ? 18.495 -11.727 7.753 1.00 86.06 211 THR A N 1
ATOM 1744 C CA . THR A 1 211 ? 18.591 -12.225 9.132 1.00 86.06 211 THR A CA 1
ATOM 1745 C C . THR A 1 211 ? 19.996 -12.686 9.488 1.00 86.06 211 THR A C 1
ATOM 1747 O O . THR A 1 211 ? 20.391 -12.599 10.647 1.00 86.06 211 THR A O 1
ATOM 1750 N N . THR A 1 212 ? 20.743 -13.235 8.527 1.00 85.44 212 THR A N 1
ATOM 1751 C CA . THR A 1 212 ? 22.083 -13.795 8.772 1.00 85.44 212 THR A CA 1
ATOM 1752 C C . THR A 1 212 ? 22.880 -13.819 7.474 1.00 85.44 212 THR A C 1
ATOM 1754 O O . THR A 1 212 ? 22.331 -14.150 6.424 1.00 85.44 212 THR A O 1
ATOM 1757 N N . ILE A 1 213 ? 24.170 -13.494 7.544 1.00 86.94 213 ILE A N 1
ATOM 1758 C CA . ILE A 1 213 ? 25.093 -13.522 6.406 1.00 86.94 213 ILE A CA 1
ATOM 1759 C C . ILE A 1 213 ? 26.209 -14.508 6.747 1.00 86.94 213 ILE A C 1
ATOM 1761 O O . ILE A 1 213 ? 26.954 -14.284 7.698 1.00 86.94 213 ILE A O 1
ATOM 1765 N N . ASN A 1 214 ? 26.306 -15.590 5.977 1.00 86.31 214 ASN A N 1
ATOM 1766 C CA . ASN A 1 214 ? 27.409 -16.545 6.030 1.00 86.31 214 ASN A CA 1
ATOM 1767 C C . ASN A 1 214 ? 28.310 -16.364 4.800 1.00 86.31 214 ASN A C 1
ATOM 1769 O O . ASN A 1 214 ? 28.000 -15.597 3.889 1.00 86.31 214 ASN A O 1
ATOM 1773 N N . HIS A 1 215 ? 29.419 -17.104 4.760 1.00 82.94 215 HIS A N 1
ATOM 1774 C CA . HIS A 1 215 ? 30.393 -17.013 3.671 1.00 82.94 215 HIS A CA 1
ATOM 1775 C C . HIS A 1 215 ? 29.822 -17.445 2.304 1.00 82.94 215 HIS A C 1
ATOM 1777 O O . HIS A 1 215 ? 30.138 -16.836 1.286 1.00 82.94 215 HIS A O 1
ATOM 1783 N N . ASP A 1 216 ? 28.925 -18.439 2.280 1.00 87.06 216 ASP A N 1
ATOM 1784 C CA . ASP A 1 216 ? 28.414 -19.022 1.027 1.00 87.06 216 ASP A CA 1
ATOM 1785 C C . ASP A 1 216 ? 26.917 -18.752 0.785 1.00 87.06 216 ASP A C 1
ATOM 1787 O O . ASP A 1 216 ? 26.412 -18.909 -0.335 1.00 87.06 216 ASP A O 1
ATOM 1791 N N . GLU A 1 217 ? 26.190 -18.320 1.817 1.00 89.88 217 GLU A N 1
ATOM 1792 C CA . GLU A 1 217 ? 24.747 -18.085 1.765 1.00 89.88 217 GLU A CA 1
ATOM 1793 C C . GLU A 1 217 ? 24.288 -16.934 2.670 1.00 89.88 217 GLU A C 1
ATOM 1795 O O . GLU A 1 217 ? 24.855 -16.659 3.726 1.00 89.88 217 GLU A O 1
ATOM 1800 N N . VAL A 1 218 ? 23.206 -16.283 2.256 1.00 87.94 218 VAL A N 1
ATOM 1801 C CA . VAL A 1 218 ? 22.524 -15.206 2.971 1.00 87.94 218 VAL A CA 1
ATOM 1802 C C . VAL A 1 218 ? 21.109 -15.659 3.288 1.00 87.94 218 VAL A C 1
ATOM 1804 O O . VAL A 1 218 ? 20.359 -16.063 2.398 1.00 87.94 218 VAL A O 1
ATOM 1807 N N . TRP A 1 219 ? 20.726 -15.567 4.555 1.00 87.25 219 TRP A N 1
ATOM 1808 C CA . TRP A 1 219 ? 19.370 -15.843 5.010 1.00 87.25 219 TRP A CA 1
ATOM 1809 C C . TRP A 1 219 ? 18.558 -14.559 5.058 1.00 87.25 219 TRP A C 1
ATOM 1811 O O . TRP A 1 219 ? 19.003 -13.544 5.600 1.00 87.25 219 TRP A O 1
ATOM 1821 N N . PHE A 1 220 ? 17.346 -14.619 4.521 1.00 86.81 220 PHE A N 1
ATOM 1822 C CA . PHE A 1 220 ? 16.409 -13.510 4.523 1.00 86.81 220 PHE A CA 1
ATOM 1823 C C . PHE A 1 220 ? 15.018 -13.970 4.955 1.00 86.81 220 PHE A C 1
ATOM 1825 O O . PHE A 1 220 ? 14.580 -15.090 4.679 1.00 86.81 220 PHE A O 1
ATOM 1832 N N . LYS A 1 221 ? 14.313 -13.085 5.651 1.00 84.94 221 LYS A N 1
ATOM 1833 C CA . LYS A 1 221 ? 12.940 -13.277 6.099 1.00 84.94 221 LYS A CA 1
ATOM 1834 C C . LYS A 1 221 ? 12.020 -12.379 5.284 1.00 84.94 221 LYS A C 1
ATOM 1836 O O . LYS A 1 221 ? 12.227 -11.168 5.216 1.00 84.94 221 LYS A O 1
ATOM 1841 N N . ARG A 1 222 ? 11.016 -12.980 4.659 1.00 83.06 222 ARG A N 1
ATOM 1842 C CA . ARG A 1 222 ? 9.966 -12.277 3.920 1.00 83.06 222 ARG A CA 1
ATOM 1843 C C . ARG A 1 222 ? 8.916 -11.698 4.888 1.00 83.06 222 ARG A C 1
ATOM 1845 O O . ARG A 1 222 ? 8.836 -12.139 6.039 1.00 83.06 222 ARG A O 1
ATOM 1852 N N . PRO A 1 223 ? 8.101 -10.722 4.450 1.00 74.50 223 PRO A N 1
ATOM 1853 C CA . PRO A 1 223 ? 7.037 -10.133 5.269 1.00 74.50 223 PRO A CA 1
ATOM 1854 C C . PRO A 1 223 ? 5.939 -11.131 5.671 1.00 74.50 223 PRO A C 1
ATOM 1856 O O . PRO A 1 223 ? 5.264 -10.912 6.669 1.00 74.50 223 PRO A O 1
ATOM 1859 N N . ASP A 1 224 ? 5.810 -12.256 4.963 1.00 75.88 224 ASP A N 1
ATOM 1860 C CA . ASP A 1 224 ? 4.944 -13.389 5.331 1.00 75.88 224 ASP A CA 1
ATOM 1861 C C . ASP A 1 224 ? 5.472 -14.207 6.533 1.00 75.88 224 ASP A C 1
ATOM 1863 O O . ASP A 1 224 ? 4.830 -15.151 6.988 1.00 75.88 224 ASP A O 1
ATOM 1867 N N . GLY A 1 225 ? 6.656 -13.865 7.051 1.00 74.38 225 GLY A N 1
ATOM 1868 C CA . GLY A 1 225 ? 7.305 -14.561 8.155 1.00 74.38 225 GLY A CA 1
ATOM 1869 C C . GLY A 1 225 ? 8.185 -15.740 7.736 1.00 74.38 225 GLY A C 1
ATOM 1870 O O . GLY A 1 225 ? 8.952 -16.238 8.569 1.00 74.38 225 GLY A O 1
ATOM 1871 N N . SER A 1 226 ? 8.132 -16.155 6.469 1.00 81.19 226 SER A N 1
ATOM 1872 C CA . SER A 1 226 ? 8.915 -17.269 5.942 1.00 81.19 226 SER A CA 1
ATOM 1873 C C . SER A 1 226 ? 10.396 -16.902 5.828 1.00 81.19 226 SER A C 1
ATOM 1875 O O . SER A 1 226 ? 10.773 -15.781 5.469 1.00 81.19 226 SER A O 1
ATOM 1877 N N . LYS A 1 227 ? 11.261 -17.864 6.158 1.00 84.44 227 LYS A N 1
ATOM 1878 C CA . LYS A 1 227 ? 12.712 -17.738 5.994 1.00 84.44 227 LYS A CA 1
ATOM 1879 C C . LYS A 1 227 ? 13.126 -18.448 4.717 1.00 84.44 227 LYS A C 1
ATOM 1881 O O . LYS A 1 227 ? 12.736 -19.586 4.475 1.00 84.44 227 LYS A O 1
ATOM 1886 N N . SER A 1 228 ? 13.918 -17.772 3.904 1.00 83.19 228 SER A N 1
ATOM 1887 C CA . SER A 1 228 ? 14.483 -18.292 2.665 1.00 83.19 228 SER A CA 1
ATOM 1888 C C . SER A 1 228 ? 15.967 -17.948 2.613 1.00 83.19 228 SER A C 1
ATOM 1890 O O . SER A 1 228 ? 16.427 -17.032 3.294 1.00 83.19 228 SER A O 1
ATOM 1892 N N . LYS A 1 229 ? 16.730 -18.700 1.822 1.00 85.12 229 LYS A N 1
ATOM 1893 C CA . LYS A 1 229 ? 18.174 -18.506 1.693 1.00 85.12 229 LYS A CA 1
ATOM 1894 C C . LYS A 1 229 ? 18.581 -18.246 0.254 1.00 85.12 229 LYS A C 1
ATOM 1896 O O . LYS A 1 229 ? 17.942 -18.737 -0.676 1.00 85.12 229 LYS A O 1
ATOM 1901 N N . LEU A 1 230 ? 19.648 -17.477 0.088 1.00 86.44 230 LEU A N 1
ATOM 1902 C CA . LEU A 1 230 ? 20.187 -17.060 -1.195 1.00 86.44 230 LEU A CA 1
ATOM 1903 C C . LEU A 1 230 ? 21.692 -17.316 -1.212 1.00 86.44 230 LEU A C 1
ATOM 1905 O O . LEU A 1 230 ? 22.415 -16.853 -0.339 1.00 86.44 230 LEU A O 1
ATOM 1909 N N . TYR A 1 231 ? 22.171 -18.072 -2.193 1.00 88.44 231 TYR A N 1
ATOM 1910 C CA . TYR A 1 231 ? 23.593 -18.390 -2.301 1.00 88.44 231 TYR A CA 1
ATOM 1911 C C . TYR A 1 231 ? 24.376 -17.224 -2.909 1.00 88.44 231 TYR A C 1
ATOM 1913 O O . TYR A 1 231 ? 23.950 -16.656 -3.919 1.00 88.44 231 TYR A O 1
ATOM 1921 N N . ILE A 1 232 ? 25.557 -16.929 -2.361 1.00 87.25 232 ILE A N 1
ATOM 1922 C CA . ILE A 1 232 ? 26.440 -15.854 -2.849 1.00 87.25 232 ILE A CA 1
ATOM 1923 C C . ILE A 1 232 ? 26.796 -16.055 -4.330 1.00 87.25 232 ILE A C 1
ATOM 1925 O O . ILE A 1 232 ? 26.807 -15.104 -5.111 1.00 87.25 232 ILE A O 1
ATOM 1929 N N . SER A 1 233 ? 26.960 -17.307 -4.762 1.00 82.75 233 SER A N 1
ATOM 1930 C CA . SER A 1 233 ? 27.215 -17.656 -6.165 1.00 82.75 233 SER A CA 1
ATOM 1931 C C . SER A 1 233 ? 26.107 -17.217 -7.132 1.00 82.75 233 SER A C 1
ATOM 1933 O O . SER A 1 233 ? 26.379 -16.991 -8.310 1.00 82.75 233 SER A O 1
ATOM 1935 N N . GLN A 1 234 ? 24.859 -17.077 -6.671 1.00 79.94 234 GLN A N 1
ATOM 1936 C CA . GLN A 1 234 ? 23.747 -16.600 -7.503 1.00 79.94 234 GLN A CA 1
ATOM 1937 C C . GLN A 1 234 ? 23.714 -15.066 -7.587 1.00 79.94 234 GLN A C 1
ATOM 1939 O O . GLN A 1 234 ? 23.281 -14.536 -8.609 1.00 79.94 234 GLN A O 1
ATOM 1944 N N . LEU A 1 235 ? 24.211 -14.366 -6.557 1.00 80.19 235 LEU A N 1
ATOM 1945 C CA . LEU A 1 235 ? 24.415 -12.911 -6.581 1.00 80.19 235 LEU A CA 1
ATOM 1946 C C . LEU A 1 235 ? 25.552 -12.539 -7.537 1.00 80.19 235 LEU A C 1
ATOM 1948 O O . LEU A 1 235 ? 25.385 -11.667 -8.381 1.00 80.19 235 LEU A O 1
ATOM 1952 N N . GLN A 1 236 ? 26.679 -13.257 -7.467 1.00 78.56 236 GLN A N 1
ATOM 1953 C CA . GLN A 1 236 ? 27.834 -13.037 -8.350 1.00 78.56 236 GLN A CA 1
ATOM 1954 C C . GLN A 1 236 ? 27.505 -13.284 -9.828 1.00 78.56 236 GLN A C 1
ATOM 1956 O O . GLN A 1 236 ? 28.010 -12.589 -10.701 1.00 78.56 236 GLN A O 1
ATOM 1961 N N . LYS A 1 237 ? 26.623 -14.252 -10.113 1.00 79.94 237 LYS A N 1
ATOM 1962 C CA . LYS A 1 237 ? 26.126 -14.546 -11.469 1.00 79.94 237 LYS A CA 1
ATOM 1963 C C . LYS A 1 237 ? 25.019 -13.592 -11.937 1.00 79.94 237 LYS A C 1
ATOM 1965 O O . LYS A 1 237 ? 24.438 -13.826 -12.991 1.00 79.94 237 LYS A O 1
ATOM 1970 N N . GLY A 1 238 ? 24.675 -12.574 -11.145 1.00 73.31 238 GLY A N 1
ATOM 1971 C CA . GLY A 1 238 ? 23.677 -11.564 -11.498 1.00 73.31 238 GLY A CA 1
ATOM 1972 C C . GLY A 1 238 ? 22.231 -12.067 -11.546 1.00 73.31 238 GLY A C 1
ATOM 1973 O O . GLY A 1 238 ? 21.357 -11.339 -12.005 1.00 73.31 238 GLY A O 1
ATOM 1974 N N . LYS A 1 239 ? 21.940 -13.285 -11.062 1.00 76.12 239 LYS A N 1
ATOM 1975 C CA . LYS A 1 239 ? 20.562 -13.811 -11.050 1.00 76.12 239 LYS A CA 1
ATOM 1976 C C . LYS A 1 239 ? 19.665 -13.100 -10.043 1.00 76.12 239 LYS A C 1
ATOM 1978 O O . LYS A 1 239 ? 18.452 -13.076 -10.214 1.00 76.12 239 LYS A O 1
ATOM 1983 N N . TYR A 1 240 ? 20.262 -12.549 -8.992 1.00 77.12 240 TYR A N 1
ATOM 1984 C CA . T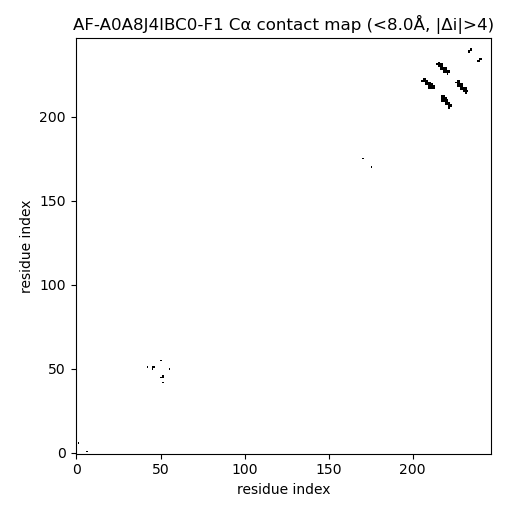YR A 1 240 ? 19.574 -11.773 -7.971 1.00 77.12 240 TYR A CA 1
ATOM 1985 C C . TYR A 1 240 ? 20.383 -10.511 -7.678 1.00 77.12 240 TYR A C 1
ATOM 1987 O O . TYR A 1 240 ? 21.610 -10.556 -7.626 1.00 77.12 240 TYR A O 1
ATOM 1995 N N . SER A 1 241 ? 19.693 -9.392 -7.469 1.00 75.88 241 SER A N 1
ATOM 1996 C CA . SER A 1 241 ? 20.293 -8.111 -7.092 1.00 75.88 241 SER A CA 1
ATOM 1997 C C . SER A 1 241 ? 19.636 -7.627 -5.805 1.00 75.88 241 SER A C 1
ATOM 1999 O O . SER A 1 241 ? 18.409 -7.587 -5.711 1.00 75.88 241 SER A O 1
ATOM 2001 N N . ILE A 1 242 ? 20.449 -7.297 -4.803 1.00 81.38 242 ILE A N 1
ATOM 2002 C CA . ILE A 1 242 ? 19.980 -6.749 -3.529 1.00 81.38 242 ILE A CA 1
ATOM 2003 C C . ILE A 1 242 ? 20.072 -5.230 -3.636 1.00 81.38 242 ILE A C 1
ATOM 2005 O O . ILE A 1 242 ? 21.153 -4.689 -3.859 1.00 81.38 242 ILE A O 1
ATOM 2009 N N . LYS A 1 243 ? 18.941 -4.542 -3.474 1.00 78.12 243 LYS A N 1
ATOM 2010 C CA . LYS A 1 243 ? 18.886 -3.080 -3.404 1.00 78.12 243 LYS A CA 1
ATOM 2011 C C . LYS A 1 243 ? 18.507 -2.662 -1.992 1.00 78.12 243 LYS A C 1
ATOM 2013 O O . LYS A 1 243 ? 17.566 -3.209 -1.421 1.00 78.12 243 LYS A O 1
ATOM 2018 N N . HIS A 1 244 ? 19.242 -1.705 -1.435 1.00 72.88 244 HIS A N 1
ATOM 2019 C CA . HIS A 1 244 ? 18.871 -1.085 -0.171 1.00 72.88 244 HIS A CA 1
ATOM 2020 C C . HIS A 1 244 ? 17.661 -0.180 -0.416 1.00 72.88 244 HIS A C 1
ATOM 2022 O O . HIS A 1 244 ? 17.681 0.632 -1.340 1.00 72.88 244 HIS A O 1
ATOM 2028 N N . ASN A 1 245 ? 16.611 -0.319 0.392 1.00 63.41 245 ASN A N 1
ATOM 2029 C CA . ASN A 1 245 ? 15.494 0.615 0.338 1.00 63.41 245 ASN A CA 1
ATOM 2030 C C . ASN A 1 245 ? 15.974 1.908 1.012 1.00 63.41 245 ASN A C 1
ATOM 2032 O O . ASN A 1 245 ? 16.215 1.917 2.220 1.00 63.41 245 ASN A O 1
ATOM 2036 N N . HIS A 1 246 ? 16.239 2.956 0.236 1.00 49.84 246 HIS A N 1
ATOM 2037 C CA . HIS A 1 246 ? 16.445 4.286 0.802 1.00 49.84 246 HIS A CA 1
ATOM 2038 C C . HIS A 1 246 ? 15.070 4.836 1.186 1.00 49.84 246 HIS A C 1
ATOM 2040 O O . HIS A 1 246 ? 14.195 4.933 0.327 1.00 49.84 246 HIS A O 1
ATOM 2046 N N . ASN A 1 247 ? 14.885 5.104 2.481 1.00 40.25 247 ASN A N 1
ATOM 2047 C CA . ASN A 1 247 ? 13.830 5.997 2.960 1.00 40.25 247 ASN A CA 1
ATOM 2048 C C . ASN A 1 247 ? 14.112 7.424 2.493 1.00 40.25 247 ASN A C 1
ATOM 2050 O O . ASN A 1 247 ? 15.310 7.793 2.487 1.00 40.25 247 ASN A O 1
#

Radius of gyration: 51.84 Å; Cα contacts (8 Å, |Δi|>4): 59; chains: 1; bounding box: 106×35×180 Å

Mean predicted aligned error: 20.39 Å

Solvent-accessible surface area (backbone atoms only — not comparable to full-atom values): 14924 Å² total; per-residue (Å²): 129,87,55,70,65,62,55,51,50,54,52,51,51,55,51,50,53,50,52,54,48,53,50,51,53,51,51,53,51,52,48,51,50,51,53,52,50,50,54,50,52,52,54,50,49,30,49,74,70,71,63,38,58,90,55,49,54,60,47,50,54,50,52,50,51,50,52,51,52,51,52,52,52,50,53,49,52,52,53,52,52,51,52,53,50,52,52,52,53,51,50,54,51,51,54,50,53,50,52,56,49,52,53,49,53,51,52,53,49,54,50,51,52,49,54,49,51,51,50,49,54,51,50,52,50,53,50,49,52,54,49,50,50,54,56,50,57,61,62,73,61,74,94,75,80,89,84,87,90,86,84,88,81,91,82,79,86,80,78,81,76,73,80,74,84,76,84,74,92,64,82,55,72,64,58,55,49,52,53,50,52,53,51,53,52,52,54,53,55,58,75,74,48,83,93,70,86,86,64,97,81,60,80,79,83,74,74,62,46,77,76,46,81,56,95,62,38,36,34,30,32,37,87,89,70,50,75,49,76,46,47,47,71,43,45,76,70,63,78,48,84,90,75,82,84,80,131

Nearest PDB structures (foldseek):
  6zye-assembly1_E  TM=3.619E-01  e=7.510E+00  Escherichia coli K-12
  7pkq-assembly1_C  TM=2.440E-01  e=4.102E+00  Chlamydomonas reinhardtii

Secondary structure (DSSP, 8-state):
---HHHHHHHHHHHHHHHHHHHHHHHHHHHHHHHHHHHHHHHHHHHHHTT--HHHHHHHHHHHHHHHHHHHHHHHHHHHHHHHHHHHHHHHHHHHHHHHHHHHHHHHHHHHHHHHHHHHHHHHHHHHHHHHHHHHHHHTTS--------------------PPP-----S--HHHHHHHHHHHHHHHHHHHSS------TT-------EEEEE-SSEEEEE-TTS-EEEEEHHHHHTTS--------